Protein AF-R5Y6Q4-F1 (afdb_monomer_lite)

pLDDT: mean 87.66, std 13.91, range [28.77, 98.62]

Radius of gyration: 18.26 Å; chains: 1; bounding box: 42×49×48 Å

Secondary structure (DSSP, 8-state):
------TT-EEEEEES-HHHHHHHHHH-EE-HHHHHHHT-------SS---TTEEEEEEGGG--SS-TTSHHHHTGGGSEEEEE-S---B--TTTS--SSTTEEEEESEE-GGGEEEEEEEGGGTT-BGGGS-SS-TT---HHHHHHHHHHHHHHHHHTT----HHHHHHHHHHHHHHHHHHTTSTT-HHHHHHHHHHHHHHHHHHHHHHHHHHHHHHTSS--BHHHHHHHHHHHTT-EEEEE-TT----

Sequence (250 aa):
MNYKFNDNTLLHAVAFNPFKLESILQNGIISFNEASNSKLPFTRNTFGYNFDDYISMTRYMYVSFKDTTTSFYNYSLKGISLIVENQDFIYNQNEMYFNYPDEVFVKDKVVKENIKGILLPSKYLDYLIEELPMFNLKSTSYINIKHTCDDLIKYLKTLNYDVNISLYNIYLNDVYQVVLKLQKDENNSMLLEEFMECKIALNEFIASEVQNAFDKMFNKNFTTLEEMTTFIAEKYNKKIYYIDSLKYVR

Structure (mmCIF, N/CA/C/O backbone):
data_AF-R5Y6Q4-F1
#
_entry.id   AF-R5Y6Q4-F1
#
loop_
_atom_site.group_PDB
_atom_site.id
_atom_site.type_symbol
_atom_site.label_atom_id
_atom_site.label_alt_id
_atom_site.label_comp_id
_atom_site.label_asym_id
_atom_site.label_entity_id
_atom_site.label_seq_id
_atom_site.pdbx_PDB_ins_code
_atom_site.Cartn_x
_atom_site.Cartn_y
_atom_site.Cartn_z
_atom_site.occupancy
_atom_site.B_iso_or_equiv
_atom_site.auth_seq_id
_atom_site.auth_comp_id
_atom_site.auth_asym_id
_atom_site.auth_atom_id
_atom_site.pdbx_PDB_model_num
ATOM 1 N N . MET A 1 1 ? -6.240 -5.672 22.748 1.00 46.91 1 MET A N 1
ATOM 2 C CA . MET A 1 1 ? -7.008 -6.939 22.865 1.00 46.91 1 MET A CA 1
ATOM 3 C C . MET A 1 1 ? -6.542 -7.853 21.743 1.00 46.91 1 MET A C 1
ATOM 5 O O . MET A 1 1 ? -6.504 -7.384 20.615 1.00 46.91 1 MET A O 1
ATOM 9 N N . ASN A 1 2 ? -6.153 -9.098 22.024 1.00 64.31 2 ASN A N 1
ATOM 10 C CA . ASN A 1 2 ? -5.626 -10.001 20.989 1.00 64.31 2 ASN A CA 1
ATOM 11 C C . ASN A 1 2 ? -6.767 -10.528 20.108 1.00 64.31 2 ASN A C 1
ATOM 13 O O . ASN A 1 2 ? -7.817 -10.909 20.635 1.00 64.31 2 ASN A O 1
ATOM 17 N N . TYR A 1 3 ? -6.578 -10.540 18.786 1.00 71.75 3 TYR A N 1
ATOM 18 C CA . TYR A 1 3 ? -7.532 -11.170 17.872 1.00 71.75 3 TYR A CA 1
ATOM 19 C C . TYR A 1 3 ? -7.527 -12.688 18.072 1.00 71.75 3 TYR A C 1
ATOM 21 O O . TYR A 1 3 ? -6.463 -13.284 18.240 1.00 71.75 3 TYR A O 1
ATOM 29 N N . LYS A 1 4 ? -8.705 -13.320 18.045 1.00 78.12 4 LYS A N 1
ATOM 30 C CA . LYS A 1 4 ? -8.823 -14.783 18.056 1.00 78.12 4 LYS A CA 1
ATOM 31 C C . LYS A 1 4 ? -8.991 -15.269 16.623 1.00 78.12 4 LYS A C 1
ATOM 33 O O . LYS A 1 4 ? -10.099 -15.246 16.099 1.00 78.12 4 LYS A O 1
ATOM 38 N N . PHE A 1 5 ? -7.887 -15.666 16.007 1.00 79.62 5 PHE A N 1
ATOM 39 C CA . PHE A 1 5 ? -7.893 -16.219 14.658 1.00 79.62 5 PHE A CA 1
ATOM 40 C C . PHE A 1 5 ? -8.545 -17.604 14.634 1.00 79.62 5 PHE A C 1
ATOM 42 O O . PHE A 1 5 ? -8.427 -18.366 15.595 1.00 79.62 5 PHE A O 1
ATOM 49 N N . ASN A 1 6 ? -9.219 -17.919 13.532 1.00 79.94 6 ASN A N 1
ATOM 50 C CA . ASN A 1 6 ? -9.733 -19.250 13.233 1.00 79.94 6 ASN A CA 1
ATOM 51 C C . ASN A 1 6 ? -9.050 -19.824 11.978 1.00 79.94 6 ASN A C 1
ATOM 53 O O . ASN A 1 6 ? -8.356 -19.111 11.251 1.00 79.94 6 ASN A O 1
ATOM 57 N N . ASP A 1 7 ? -9.266 -21.112 11.710 1.00 77.50 7 ASP A N 1
ATOM 58 C CA . ASP A 1 7 ? -8.601 -21.854 10.624 1.00 77.50 7 ASP A CA 1
ATOM 59 C C . ASP A 1 7 ? -8.913 -21.329 9.209 1.00 77.50 7 ASP A C 1
ATOM 61 O O . ASP A 1 7 ? -8.180 -21.607 8.250 1.00 77.50 7 ASP A O 1
ATOM 65 N N . ASN A 1 8 ? -9.999 -20.563 9.082 1.00 84.06 8 ASN A N 1
ATOM 66 C CA . ASN A 1 8 ? -10.459 -19.937 7.846 1.00 84.06 8 ASN A CA 1
ATOM 67 C C . ASN A 1 8 ? -10.213 -18.422 7.832 1.00 84.06 8 ASN A C 1
ATOM 69 O O . ASN A 1 8 ? -10.636 -17.749 6.893 1.00 84.06 8 ASN A O 1
ATOM 73 N N . THR A 1 9 ? -9.544 -17.863 8.846 1.00 91.00 9 THR A N 1
ATOM 74 C CA . THR A 1 9 ? -9.158 -16.457 8.818 1.00 91.00 9 THR A CA 1
ATOM 75 C C . THR A 1 9 ? -8.100 -16.251 7.741 1.00 91.00 9 THR A C 1
ATOM 77 O O . THR A 1 9 ? -7.059 -16.917 7.720 1.00 91.00 9 THR A O 1
ATOM 80 N N . LEU A 1 10 ? -8.363 -15.290 6.865 1.00 93.69 10 LEU A N 1
ATOM 81 C CA . LEU A 1 10 ? -7.448 -14.862 5.822 1.00 93.69 10 LEU A CA 1
ATOM 82 C C . LEU A 1 10 ? -6.833 -13.514 6.194 1.00 93.69 10 LEU A C 1
ATOM 84 O O . LEU A 1 10 ? -7.461 -12.682 6.853 1.00 93.69 10 LEU A O 1
ATOM 88 N N . LEU A 1 11 ? -5.602 -13.294 5.751 1.00 93.00 11 LEU A N 1
ATOM 89 C CA . LEU A 1 11 ? -4.914 -12.018 5.843 1.00 93.00 11 LEU A CA 1
ATOM 90 C C . LEU A 1 11 ? -4.629 -11.482 4.449 1.00 93.00 11 LEU A C 1
ATOM 92 O O . LEU A 1 11 ? -4.197 -12.215 3.562 1.00 93.00 11 LEU A O 1
ATOM 96 N N . HIS A 1 12 ? -4.824 -10.182 4.275 1.00 92.50 12 HIS A N 1
ATOM 97 C CA . HIS A 1 12 ? -4.488 -9.500 3.034 1.00 92.50 12 HIS A CA 1
ATOM 98 C C . HIS A 1 12 ? -3.590 -8.304 3.303 1.00 92.50 12 HIS A C 1
ATOM 100 O O . HIS A 1 12 ? -4.004 -7.348 3.959 1.00 92.50 12 HIS A O 1
ATOM 106 N N . ALA A 1 13 ? -2.365 -8.357 2.789 1.00 90.38 13 ALA A N 1
ATOM 107 C CA . ALA A 1 13 ? -1.402 -7.285 2.959 1.00 90.38 13 ALA A CA 1
ATOM 108 C C . ALA A 1 13 ? -1.748 -6.083 2.068 1.00 90.38 13 ALA A C 1
ATOM 110 O O . ALA A 1 13 ? -1.927 -6.191 0.850 1.00 90.38 13 ALA A O 1
ATOM 111 N N . VAL A 1 14 ? -1.800 -4.912 2.693 1.00 89.00 14 VAL A N 1
ATOM 112 C CA . VAL A 1 14 ? -2.066 -3.621 2.051 1.00 89.00 14 VAL A CA 1
ATOM 113 C C . VAL A 1 14 ? -0.769 -2.830 1.839 1.00 89.00 14 VAL A C 1
ATOM 115 O O . VAL A 1 14 ? -0.711 -2.037 0.900 1.00 89.00 14 VAL A O 1
ATOM 118 N N . ALA A 1 15 ? 0.289 -3.140 2.603 1.00 89.75 15 ALA A N 1
ATOM 119 C CA . ALA A 1 15 ? 1.510 -2.338 2.774 1.00 89.75 15 ALA A CA 1
ATOM 120 C C . ALA A 1 15 ? 1.223 -1.054 3.578 1.00 89.75 15 ALA A C 1
ATOM 122 O O . ALA A 1 15 ? 0.458 -1.130 4.531 1.00 89.75 15 ALA A O 1
ATOM 123 N N . PHE A 1 16 ? 1.835 0.090 3.258 1.00 94.44 16 PHE A N 1
ATOM 124 C CA . PHE A 1 16 ? 1.704 1.330 4.048 1.00 94.44 16 PHE A CA 1
ATOM 125 C C . PHE A 1 16 ? 0.913 2.438 3.345 1.00 94.44 16 PHE A C 1
ATOM 127 O O . PHE A 1 16 ? 0.833 3.554 3.837 1.00 94.44 16 PHE A O 1
ATOM 134 N N . ASN A 1 17 ? 0.325 2.136 2.188 1.00 94.00 17 ASN A N 1
ATOM 135 C CA . ASN A 1 17 ? -0.363 3.112 1.355 1.00 94.00 17 ASN A CA 1
ATOM 136 C C . ASN A 1 17 ? -1.765 3.446 1.926 1.00 94.00 17 ASN A C 1
ATOM 138 O O . ASN A 1 17 ? -2.639 2.567 1.901 1.00 94.00 17 ASN A O 1
ATOM 142 N N . PRO A 1 18 ? -2.018 4.686 2.398 1.00 95.94 18 PRO A N 1
ATOM 143 C CA . PRO A 1 18 ? -3.292 5.051 3.023 1.00 95.94 18 PRO A CA 1
ATOM 144 C C . PRO A 1 18 ? -4.467 5.053 2.044 1.00 95.94 18 PRO A C 1
ATOM 146 O O . PRO A 1 18 ? -5.544 4.580 2.400 1.00 95.94 18 PRO A O 1
ATOM 149 N N . PHE A 1 19 ? -4.261 5.487 0.793 1.00 94.56 19 PHE A N 1
ATOM 150 C CA . PHE A 1 19 ? -5.301 5.422 -0.238 1.00 94.56 19 PHE A CA 1
ATOM 151 C C . PHE A 1 19 ? -5.784 3.985 -0.443 1.00 94.56 19 PHE A C 1
ATOM 153 O O . PHE A 1 19 ? -6.986 3.725 -0.473 1.00 94.56 19 PHE A O 1
ATOM 160 N N . LYS A 1 20 ? -4.849 3.038 -0.559 1.00 91.88 20 LYS A N 1
ATOM 161 C CA . LYS A 1 20 ? -5.179 1.629 -0.768 1.00 91.88 20 LYS A CA 1
ATOM 162 C C . LYS A 1 20 ? -5.921 1.047 0.433 1.00 91.88 20 LYS A C 1
ATOM 164 O O . LYS A 1 20 ? -6.907 0.341 0.240 1.00 91.88 20 LYS A O 1
ATOM 169 N N . LEU A 1 21 ? -5.474 1.353 1.655 1.00 94.81 21 LEU A N 1
ATOM 170 C CA . LEU A 1 21 ? -6.167 0.934 2.876 1.00 94.81 21 LEU A CA 1
ATOM 171 C C . LEU A 1 21 ? -7.605 1.450 2.885 1.00 94.81 21 LEU A C 1
ATOM 173 O O . LEU A 1 21 ? -8.544 0.666 2.999 1.00 94.81 21 LEU A O 1
ATOM 177 N N . GLU A 1 22 ? -7.774 2.756 2.724 1.00 94.56 22 GLU A N 1
ATOM 178 C CA . GLU A 1 22 ? -9.074 3.407 2.790 1.00 94.56 22 GLU A CA 1
ATOM 179 C C . GLU A 1 22 ? -10.016 2.953 1.664 1.00 94.56 22 GLU A C 1
ATOM 181 O O . GLU A 1 22 ? -11.178 2.628 1.919 1.00 94.56 22 GLU A O 1
ATOM 186 N N . SER A 1 23 ? -9.504 2.823 0.438 1.00 90.81 23 SER A N 1
ATOM 187 C CA . SER A 1 23 ? -10.271 2.315 -0.703 1.00 90.81 23 SER A CA 1
ATOM 188 C C . SER A 1 23 ? -10.793 0.897 -0.456 1.00 90.81 23 SER A C 1
ATOM 190 O O . SER A 1 23 ? -11.968 0.620 -0.717 1.00 90.81 23 SER A O 1
ATOM 192 N N . ILE A 1 24 ? -9.967 0.011 0.115 1.00 92.12 24 ILE A N 1
ATOM 193 C CA . ILE A 1 24 ? -10.390 -1.352 0.454 1.00 92.12 24 ILE A CA 1
ATOM 194 C C . ILE A 1 24 ? -11.451 -1.346 1.561 1.00 92.12 24 ILE A C 1
ATOM 196 O O . ILE A 1 24 ? -12.431 -2.088 1.484 1.00 92.12 24 ILE A O 1
ATOM 200 N N . LEU A 1 25 ? -11.297 -0.515 2.592 1.00 93.69 25 LEU A N 1
ATOM 201 C CA . LEU A 1 25 ? -12.295 -0.431 3.662 1.00 93.69 25 LEU A CA 1
ATOM 202 C C . LEU A 1 25 ? -13.640 0.111 3.162 1.00 93.69 25 LEU A C 1
ATOM 204 O O . LEU A 1 25 ? -14.693 -0.299 3.658 1.00 93.69 25 LEU A O 1
ATOM 208 N N . GLN A 1 26 ? -13.614 0.988 2.159 1.00 91.50 26 GLN A N 1
ATOM 209 C CA . GLN A 1 26 ? -14.810 1.542 1.538 1.00 91.50 26 GLN A CA 1
ATOM 210 C C . GLN A 1 26 ? -15.515 0.549 0.604 1.00 91.50 26 GLN A C 1
ATOM 212 O O . GLN A 1 26 ? -16.745 0.441 0.648 1.00 91.50 26 GLN A O 1
ATOM 217 N N . ASN A 1 27 ? -14.756 -0.159 -0.236 1.00 88.31 27 ASN A N 1
ATOM 218 C CA . ASN A 1 27 ? -15.292 -0.888 -1.391 1.00 88.31 27 ASN A CA 1
ATOM 219 C C . ASN A 1 27 ? -15.152 -2.417 -1.298 1.00 88.31 27 ASN A C 1
ATOM 221 O O . ASN A 1 27 ? -15.779 -3.133 -2.076 1.00 88.31 27 ASN A O 1
ATOM 225 N N . GLY A 1 28 ? -14.372 -2.928 -0.347 1.00 89.69 28 GLY A N 1
ATOM 226 C CA . GLY A 1 28 ? -13.912 -4.315 -0.334 1.00 89.69 28 GLY A CA 1
ATOM 227 C C . GLY A 1 28 ? -12.614 -4.502 -1.124 1.00 89.69 28 GLY A C 1
ATOM 228 O O . GLY A 1 28 ? -12.053 -3.556 -1.677 1.00 89.69 28 GLY A O 1
ATOM 229 N N . ILE A 1 29 ? -12.116 -5.738 -1.166 1.00 88.94 29 ILE A N 1
ATOM 230 C CA . ILE A 1 29 ? -10.948 -6.100 -1.980 1.00 88.94 29 ILE A CA 1
ATOM 231 C C . ILE A 1 29 ? -11.483 -6.642 -3.296 1.00 88.94 29 ILE A C 1
ATOM 233 O O . ILE A 1 29 ? -12.242 -7.603 -3.288 1.00 88.94 29 ILE A O 1
ATOM 237 N N . IL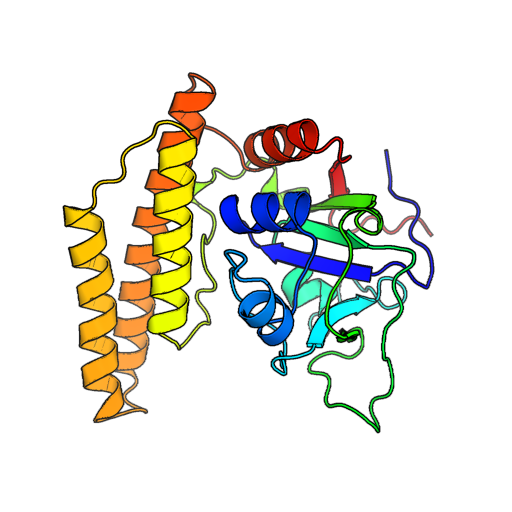E A 1 30 ? -11.113 -6.036 -4.414 1.00 85.50 30 ILE A N 1
ATOM 238 C CA . ILE A 1 30 ? -11.630 -6.393 -5.739 1.00 85.50 30 ILE A CA 1
ATOM 239 C C . ILE A 1 30 ? -10.490 -6.856 -6.641 1.00 85.50 30 ILE A C 1
ATOM 241 O O . ILE A 1 30 ? -9.369 -6.353 -6.541 1.00 85.50 30 ILE A O 1
ATOM 245 N N . SER A 1 31 ? -10.770 -7.831 -7.500 1.00 82.25 31 SER A N 1
ATOM 246 C CA . SER A 1 31 ? -9.875 -8.239 -8.576 1.00 82.25 31 SER A CA 1
ATOM 247 C C . SER A 1 31 ? -9.805 -7.147 -9.650 1.00 82.25 31 SER A C 1
ATOM 249 O O . SER A 1 31 ? -10.604 -6.203 -9.673 1.00 82.25 31 SER A O 1
ATOM 251 N N . PHE A 1 32 ? -8.836 -7.253 -10.558 1.00 77.62 32 PHE A N 1
ATOM 252 C CA . PHE A 1 32 ? -8.664 -6.271 -11.627 1.00 77.62 32 PHE A CA 1
ATOM 253 C C . PHE A 1 32 ? -9.864 -6.241 -12.587 1.00 77.62 32 PHE A C 1
ATOM 255 O O . PHE A 1 32 ? -10.321 -5.160 -12.976 1.00 77.62 32 PHE A O 1
ATOM 262 N N . ASN A 1 33 ? -10.403 -7.408 -12.938 1.00 80.31 33 ASN A N 1
ATOM 263 C CA . ASN A 1 33 ? -11.558 -7.510 -13.824 1.00 80.31 33 ASN A CA 1
ATOM 264 C C . ASN A 1 33 ? -12.833 -6.983 -13.160 1.00 80.31 33 ASN A C 1
ATOM 266 O O . ASN A 1 33 ? -13.561 -6.201 -13.776 1.00 80.31 33 ASN A O 1
ATOM 270 N N . GLU A 1 34 ? -13.067 -7.306 -11.885 1.00 81.06 34 GLU A N 1
ATOM 271 C CA . GLU A 1 34 ? -14.225 -6.786 -11.145 1.00 81.06 34 GLU A CA 1
ATOM 272 C C . GLU A 1 34 ? -14.158 -5.254 -11.007 1.00 81.06 34 GLU A C 1
ATOM 274 O O . GLU A 1 34 ? -15.166 -4.560 -11.190 1.00 81.06 34 GLU A O 1
ATOM 279 N N . ALA A 1 35 ? -12.963 -4.702 -10.756 1.00 77.00 35 ALA A N 1
ATOM 280 C CA . ALA A 1 35 ? -12.744 -3.257 -10.699 1.00 77.00 35 ALA A CA 1
ATOM 281 C C . ALA A 1 35 ? -13.042 -2.571 -12.039 1.00 77.00 35 ALA A C 1
ATOM 283 O O . ALA A 1 35 ? -13.724 -1.542 -12.075 1.00 77.00 35 ALA A O 1
ATOM 284 N N . SER A 1 36 ? -12.571 -3.170 -13.137 1.00 76.69 36 SER A N 1
ATOM 285 C CA . SER A 1 36 ? -12.778 -2.670 -14.499 1.00 76.69 36 SER A CA 1
ATOM 286 C C . SER A 1 36 ? -14.262 -2.670 -14.880 1.00 76.69 36 SER A C 1
ATOM 288 O O . SER A 1 36 ? -14.765 -1.673 -15.401 1.00 76.69 36 SER A O 1
ATOM 290 N N . ASN A 1 37 ? -14.987 -3.740 -14.542 1.00 78.69 37 ASN A N 1
ATOM 291 C CA . ASN A 1 37 ? -16.428 -3.857 -14.776 1.00 78.69 37 ASN A CA 1
ATOM 292 C C . ASN A 1 37 ? -17.243 -2.856 -13.939 1.00 78.69 37 ASN A C 1
ATOM 294 O O . ASN A 1 37 ? -18.232 -2.301 -14.419 1.00 78.69 37 ASN A O 1
ATOM 298 N N . SER 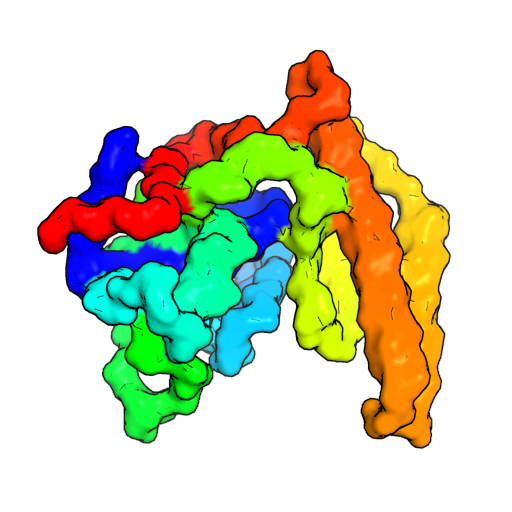A 1 38 ? -16.806 -2.586 -12.707 1.00 71.56 38 SER A N 1
ATOM 299 C CA . SER A 1 38 ? -17.521 -1.731 -11.748 1.00 71.56 38 SER A CA 1
ATOM 300 C C . SER A 1 38 ? -17.127 -0.248 -11.806 1.00 71.56 38 SER A C 1
ATOM 302 O O . SER A 1 38 ? -17.718 0.564 -11.095 1.00 71.56 38 SER A O 1
ATOM 304 N N . LYS A 1 39 ? -16.143 0.128 -12.641 1.00 73.19 39 LYS A N 1
ATOM 305 C CA . LYS A 1 39 ? -15.573 1.491 -12.748 1.00 73.19 39 LYS A CA 1
ATOM 306 C C . LYS A 1 39 ? -15.103 2.070 -11.404 1.00 73.19 39 LYS A C 1
ATOM 308 O O . LYS A 1 39 ? -15.197 3.277 -11.177 1.00 73.19 39 LYS A O 1
ATOM 313 N N . LEU A 1 40 ? -14.607 1.216 -10.511 1.00 68.94 40 LEU A N 1
ATOM 314 C CA . LEU A 1 40 ? -14.097 1.637 -9.206 1.00 68.94 40 LEU A CA 1
ATOM 315 C C . LEU A 1 40 ? -12.605 1.998 -9.299 1.00 68.94 40 LEU A C 1
ATOM 317 O O . LEU A 1 40 ? -11.851 1.275 -9.954 1.00 68.94 40 LEU A O 1
ATOM 321 N N . PRO A 1 41 ? -12.148 3.081 -8.638 1.00 59.72 41 PRO A N 1
ATOM 322 C CA . PRO A 1 41 ? -10.722 3.350 -8.481 1.00 59.72 41 PRO A CA 1
ATOM 323 C C . PRO A 1 41 ? -10.052 2.190 -7.737 1.00 59.72 41 PRO A C 1
ATOM 325 O O . PRO A 1 41 ? -10.497 1.804 -6.656 1.00 59.72 41 PRO A O 1
ATOM 328 N N . PHE A 1 42 ? -8.984 1.637 -8.307 1.00 62.41 42 PHE A N 1
ATOM 329 C CA . PHE A 1 42 ? -8.337 0.435 -7.792 1.00 62.41 42 PHE A CA 1
ATOM 330 C C . PHE A 1 42 ? -6.816 0.555 -7.838 1.00 62.41 42 PHE A C 1
ATOM 332 O O . PHE A 1 42 ? -6.235 0.804 -8.893 1.00 62.41 42 PHE A O 1
ATOM 339 N N . THR A 1 43 ? -6.164 0.280 -6.708 1.00 54.94 43 THR A N 1
ATOM 340 C CA . THR A 1 43 ? -4.718 0.052 -6.663 1.00 54.94 43 THR A CA 1
ATOM 341 C C . THR A 1 43 ? -4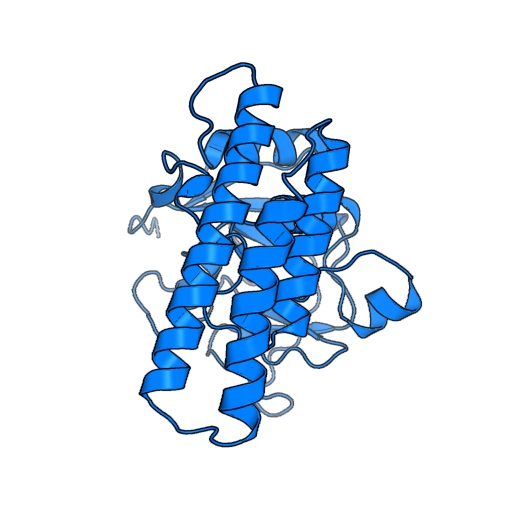.458 -1.445 -6.769 1.00 54.94 43 THR A C 1
ATOM 343 O O . THR A 1 43 ? -4.807 -2.200 -5.858 1.00 54.94 43 THR A O 1
ATOM 346 N N . ARG A 1 44 ? -3.810 -1.882 -7.858 1.00 55.50 44 ARG A N 1
ATOM 347 C CA . ARG A 1 44 ? -3.374 -3.279 -8.023 1.00 55.50 44 ARG A CA 1
ATOM 348 C C . ARG A 1 44 ? -2.618 -3.739 -6.781 1.00 55.50 44 ARG A C 1
ATOM 350 O O . ARG A 1 44 ? -1.693 -3.060 -6.330 1.00 55.50 44 ARG A O 1
ATOM 357 N N . ASN A 1 45 ? -2.989 -4.896 -6.229 1.00 50.25 45 ASN A N 1
ATOM 358 C CA . ASN A 1 45 ? -2.149 -5.502 -5.212 1.00 50.25 45 ASN A CA 1
ATOM 359 C C . ASN A 1 45 ? -0.886 -6.050 -5.891 1.00 50.25 45 ASN A C 1
ATOM 361 O O . ASN A 1 45 ? -0.957 -6.730 -6.912 1.00 50.25 45 ASN A O 1
ATOM 365 N N . THR A 1 46 ? 0.278 -5.642 -5.401 1.00 47.97 46 THR A N 1
ATOM 366 C CA . THR A 1 46 ? 1.548 -5.702 -6.142 1.00 47.97 46 THR A CA 1
ATOM 367 C C . THR A 1 46 ? 2.386 -6.933 -5.813 1.00 47.97 46 THR A C 1
ATOM 369 O O . THR A 1 46 ? 3.542 -7.010 -6.227 1.00 47.97 46 THR A O 1
ATOM 372 N N . PHE A 1 47 ? 1.812 -7.900 -5.099 1.00 41.50 47 PHE A N 1
ATOM 373 C CA . PHE A 1 47 ? 2.450 -9.164 -4.773 1.00 41.50 47 PHE A CA 1
ATOM 374 C C . PHE A 1 47 ? 1.431 -10.302 -4.783 1.00 41.50 47 PHE A C 1
ATOM 376 O O . PHE A 1 47 ? 0.357 -10.176 -4.200 1.00 41.50 47 PHE A O 1
ATOM 383 N N . GLY A 1 48 ? 1.783 -11.380 -5.478 1.00 40.22 48 GLY A N 1
ATOM 384 C CA . GLY A 1 48 ? 0.894 -12.483 -5.824 1.00 40.22 48 GLY A CA 1
ATOM 385 C C . GLY A 1 48 ? 0.760 -12.596 -7.340 1.00 40.22 48 GLY A C 1
ATOM 386 O O . GLY A 1 48 ? 0.785 -11.592 -8.056 1.00 40.22 48 GLY A O 1
ATOM 387 N N . TYR A 1 49 ? 0.647 -13.825 -7.835 1.00 42.16 49 TYR A N 1
ATOM 388 C CA . TYR A 1 49 ? 0.263 -14.118 -9.213 1.00 42.16 49 TYR A CA 1
ATOM 389 C C . TYR A 1 49 ? -1.216 -13.721 -9.349 1.00 42.16 49 TYR A C 1
ATOM 391 O O . TYR A 1 49 ? -2.112 -14.554 -9.275 1.00 42.16 49 TYR A O 1
ATOM 399 N N . ASN A 1 50 ? -1.492 -12.416 -9.405 1.00 51.19 50 ASN A N 1
ATOM 400 C CA . ASN A 1 50 ? -2.846 -11.896 -9.518 1.00 51.19 50 ASN A CA 1
ATOM 401 C C . ASN A 1 50 ? -3.254 -12.063 -10.974 1.00 51.19 50 ASN A C 1
ATOM 403 O O . ASN A 1 50 ? -3.105 -11.158 -11.792 1.00 51.19 50 ASN A O 1
ATOM 407 N N . PHE A 1 51 ? -3.726 -13.264 -11.295 1.00 59.66 51 PHE A N 1
ATOM 408 C CA . PHE A 1 51 ? -4.677 -13.435 -12.378 1.00 59.66 51 PHE A CA 1
ATOM 409 C C . PHE A 1 51 ? -5.731 -12.331 -12.257 1.00 59.66 51 PHE A C 1
ATOM 411 O O . PHE A 1 51 ? -6.147 -12.004 -11.144 1.00 59.66 51 PHE A O 1
ATOM 418 N N . ASP A 1 52 ? -6.157 -11.755 -13.377 1.00 69.88 52 ASP A N 1
ATOM 419 C CA . ASP A 1 52 ? -7.017 -10.567 -13.364 1.00 69.88 52 ASP A CA 1
ATOM 420 C C . ASP A 1 52 ? -8.322 -10.757 -12.554 1.00 69.88 52 ASP A C 1
ATOM 422 O O . ASP A 1 52 ? -8.894 -9.774 -12.081 1.00 69.88 52 ASP A O 1
ATOM 426 N N . ASP A 1 53 ? -8.738 -12.011 -12.328 1.00 79.25 53 ASP A N 1
ATOM 427 C CA . ASP A 1 53 ? -9.920 -12.426 -11.562 1.00 79.25 53 ASP A CA 1
ATOM 428 C C . ASP A 1 53 ? -9.652 -12.859 -10.109 1.00 79.25 53 ASP A C 1
ATOM 430 O O . ASP A 1 53 ? -10.602 -13.113 -9.374 1.00 79.25 53 ASP A O 1
ATOM 434 N N . TYR A 1 54 ? -8.400 -12.970 -9.661 1.00 83.38 54 TYR A N 1
ATOM 435 C CA . TYR A 1 54 ? -8.078 -13.568 -8.361 1.00 83.38 54 TYR A CA 1
ATOM 436 C C . TYR A 1 54 ? -7.293 -12.631 -7.446 1.00 83.38 54 TYR A C 1
ATOM 438 O O . TYR A 1 54 ? -6.467 -11.823 -7.869 1.00 83.38 54 TYR A O 1
ATOM 446 N N . ILE A 1 55 ? -7.563 -12.771 -6.152 1.00 86.56 55 ILE A N 1
ATOM 447 C CA . ILE A 1 55 ? -6.973 -11.999 -5.066 1.00 86.56 55 ILE A CA 1
ATOM 448 C C . ILE A 1 55 ? -6.151 -12.956 -4.208 1.00 86.56 55 ILE A C 1
ATOM 450 O O . ILE A 1 55 ? -6.705 -13.854 -3.573 1.00 86.56 55 ILE A O 1
ATOM 454 N N . SER A 1 56 ? -4.837 -12.741 -4.167 1.00 87.88 56 SER A N 1
ATOM 455 C CA . SER A 1 56 ? -3.953 -13.448 -3.238 1.00 87.88 56 SER A CA 1
ATOM 456 C C . SER A 1 56 ? -4.214 -13.030 -1.785 1.00 87.88 56 SER A C 1
ATOM 458 O O . SER A 1 56 ? -4.355 -11.842 -1.453 1.00 87.88 56 SER A O 1
ATOM 460 N N . MET A 1 57 ? -4.283 -14.030 -0.909 1.00 90.44 57 MET A N 1
ATOM 461 C CA . MET A 1 57 ? -4.392 -13.881 0.536 1.00 90.44 57 MET A CA 1
ATOM 462 C C . MET A 1 57 ? -3.543 -14.930 1.249 1.00 90.44 57 MET A C 1
ATOM 464 O O . MET A 1 57 ? -3.239 -15.991 0.717 1.00 90.44 57 MET A O 1
ATOM 468 N N . THR A 1 58 ? -3.200 -14.646 2.496 1.00 90.31 58 THR A N 1
ATOM 469 C CA . THR A 1 58 ? -2.502 -15.564 3.392 1.00 90.31 58 THR A CA 1
ATOM 470 C C . THR A 1 58 ? -3.516 -16.277 4.278 1.00 90.31 58 THR A C 1
ATOM 472 O O . THR A 1 58 ? -4.321 -15.622 4.940 1.00 90.31 58 THR A O 1
ATOM 475 N N . ARG A 1 59 ? -3.452 -17.603 4.375 1.00 88.44 59 ARG A N 1
ATOM 476 C CA . ARG A 1 59 ? -4.270 -18.368 5.321 1.00 88.44 59 ARG A CA 1
ATOM 477 C C . ARG A 1 59 ? -3.611 -18.407 6.697 1.00 88.44 59 ARG A C 1
ATOM 479 O O . ARG A 1 59 ? -2.524 -18.959 6.853 1.00 88.44 59 ARG A O 1
ATOM 486 N N . TYR A 1 60 ? -4.290 -17.868 7.713 1.00 82.81 60 TYR A N 1
ATOM 487 C CA . TYR A 1 60 ? -3.690 -17.688 9.039 1.00 82.81 60 TYR A CA 1
ATOM 488 C C . TYR A 1 60 ? -3.252 -19.003 9.701 1.00 82.81 60 TYR A C 1
ATOM 490 O O . TYR A 1 60 ? -2.245 -19.041 10.397 1.00 82.81 60 TYR A O 1
ATOM 498 N N . MET A 1 61 ? -3.976 -20.098 9.465 1.00 78.56 61 MET A N 1
ATOM 499 C CA . MET A 1 61 ? -3.691 -21.408 10.069 1.00 78.56 61 MET A CA 1
ATOM 500 C C . MET A 1 61 ? -2.249 -21.906 9.837 1.00 78.56 61 MET A C 1
ATOM 502 O O . MET A 1 61 ? -1.734 -22.682 10.636 1.00 78.56 61 MET A O 1
ATOM 506 N N . TYR A 1 62 ? -1.592 -21.457 8.763 1.00 71.00 62 TYR A N 1
ATOM 507 C CA . TYR A 1 62 ? -0.229 -21.860 8.397 1.00 71.00 62 TYR A CA 1
ATOM 508 C C . TYR A 1 62 ? 0.829 -20.797 8.722 1.00 71.00 62 TYR A C 1
ATOM 510 O O . TYR A 1 62 ? 1.968 -20.874 8.261 1.00 71.00 62 TYR A O 1
ATOM 518 N N . VAL A 1 63 ? 0.461 -19.791 9.514 1.00 75.31 63 VAL A N 1
ATOM 519 C CA . VAL A 1 63 ? 1.335 -18.674 9.856 1.00 75.31 63 VAL A CA 1
ATOM 520 C C . VAL A 1 63 ? 2.490 -19.124 10.739 1.00 75.31 63 VAL A C 1
ATOM 522 O O . VAL A 1 63 ? 2.311 -19.629 11.845 1.00 75.31 63 VAL A O 1
ATOM 525 N N . SER A 1 64 ? 3.703 -18.823 10.282 1.00 74.12 64 SER A N 1
ATOM 526 C CA . SER A 1 64 ? 4.918 -18.935 11.079 1.00 74.12 64 SER A CA 1
ATOM 527 C C . SER A 1 64 ? 5.685 -17.618 11.065 1.00 74.12 64 SER A C 1
ATOM 529 O O . SER A 1 64 ? 6.092 -17.110 10.025 1.00 74.12 64 SER A O 1
ATOM 531 N N . PHE A 1 65 ? 5.945 -17.074 12.256 1.00 77.12 65 PHE A N 1
ATOM 532 C CA . PHE A 1 65 ? 6.697 -15.825 12.431 1.00 77.12 65 PHE A CA 1
ATOM 533 C C . PHE A 1 65 ? 8.174 -15.921 12.042 1.00 77.12 65 PHE A C 1
ATOM 535 O O . PHE A 1 65 ? 8.833 -14.894 11.887 1.00 77.12 65 PHE A O 1
ATOM 542 N N . LYS A 1 66 ? 8.713 -17.139 11.952 1.00 81.56 66 LYS A N 1
ATOM 543 C CA . LYS A 1 66 ? 10.130 -17.391 11.659 1.00 81.56 66 LYS A CA 1
ATOM 544 C C . LYS A 1 66 ? 10.354 -17.936 10.255 1.00 81.56 66 LYS A C 1
ATOM 546 O O . LYS A 1 66 ? 11.494 -17.959 9.804 1.00 81.56 66 LYS A O 1
ATOM 551 N N . ASP A 1 67 ? 9.296 -18.389 9.591 1.00 84.94 67 ASP A N 1
ATOM 552 C CA . ASP A 1 67 ? 9.413 -19.003 8.280 1.00 84.94 67 ASP A CA 1
ATOM 553 C C . ASP A 1 67 ? 9.402 -17.936 7.185 1.00 84.94 67 ASP A C 1
ATOM 555 O O . ASP A 1 67 ? 8.357 -17.430 6.768 1.00 84.94 67 ASP A O 1
ATOM 559 N N . THR A 1 68 ? 10.599 -17.604 6.712 1.00 86.81 68 THR A N 1
ATOM 560 C CA . THR A 1 68 ? 10.822 -16.622 5.650 1.00 86.81 68 THR A CA 1
ATOM 561 C C . THR A 1 68 ? 10.305 -17.077 4.287 1.00 86.81 68 THR A C 1
ATOM 563 O O . THR A 1 68 ? 10.287 -16.274 3.354 1.00 86.81 68 THR A O 1
ATOM 566 N N . THR A 1 69 ? 9.859 -18.330 4.164 1.00 86.44 69 THR A N 1
ATOM 567 C CA . THR A 1 69 ? 9.289 -18.905 2.941 1.00 86.44 69 THR A CA 1
ATOM 568 C C . THR A 1 69 ? 7.770 -18.773 2.870 1.00 86.44 69 THR A C 1
ATOM 570 O O . THR A 1 69 ? 7.164 -19.326 1.964 1.00 86.44 69 THR A O 1
ATOM 573 N N . THR A 1 70 ? 7.142 -18.026 3.784 1.00 87.56 70 THR A N 1
ATOM 574 C CA . THR A 1 70 ? 5.682 -17.831 3.834 1.00 87.56 70 THR A CA 1
ATOM 575 C C . THR A 1 70 ? 5.247 -16.462 3.302 1.00 87.56 70 THR A C 1
ATOM 577 O O . THR A 1 70 ? 5.976 -15.468 3.409 1.00 87.56 70 THR A O 1
ATOM 580 N N . SER A 1 71 ? 4.033 -16.383 2.754 1.00 87.94 71 SER A N 1
ATOM 581 C CA . SER A 1 71 ? 3.371 -15.131 2.372 1.00 87.94 71 SER A CA 1
ATOM 582 C C . SER A 1 71 ? 3.121 -14.256 3.599 1.00 87.94 71 SER A C 1
ATOM 584 O O . SER A 1 71 ? 3.334 -13.044 3.540 1.00 87.94 71 SER A O 1
ATOM 586 N N . PHE A 1 72 ? 2.796 -14.857 4.748 1.00 89.19 72 PHE A N 1
ATOM 587 C CA . PHE A 1 72 ? 2.685 -14.140 6.012 1.00 89.19 72 PHE A CA 1
ATOM 588 C C . PHE A 1 72 ? 3.945 -13.339 6.355 1.00 89.19 72 PHE A C 1
ATOM 590 O O . PHE A 1 72 ? 3.873 -12.138 6.629 1.00 89.19 72 PHE A O 1
ATOM 597 N N . TYR A 1 73 ? 5.111 -13.989 6.325 1.00 87.31 73 TYR A N 1
ATOM 598 C CA . TYR A 1 73 ? 6.375 -13.333 6.643 1.00 87.31 73 TYR A CA 1
ATOM 599 C C . TYR A 1 73 ? 6.749 -12.288 5.593 1.00 87.31 73 TYR A C 1
ATOM 601 O O . TYR A 1 73 ? 7.254 -11.208 5.916 1.00 87.31 73 TYR A O 1
ATOM 609 N N . ASN A 1 74 ? 6.518 -12.604 4.319 1.00 85.50 74 ASN A N 1
ATOM 610 C CA . ASN A 1 74 ? 6.929 -11.742 3.221 1.00 85.50 74 ASN A CA 1
ATOM 611 C C . ASN A 1 74 ? 6.029 -10.528 3.014 1.00 85.50 74 ASN A C 1
ATOM 613 O O . ASN A 1 74 ? 6.536 -9.526 2.504 1.00 85.50 74 ASN A O 1
ATOM 617 N N . TYR A 1 75 ? 4.766 -10.592 3.437 1.00 87.25 75 TYR A N 1
ATOM 618 C CA . TYR A 1 75 ? 3.777 -9.548 3.191 1.00 87.25 75 TYR A CA 1
ATOM 619 C C . TYR A 1 75 ? 3.105 -9.069 4.474 1.00 87.25 75 TYR A C 1
ATOM 621 O O . TYR A 1 75 ? 3.261 -7.901 4.831 1.00 87.25 75 TYR A O 1
ATOM 629 N N . SER A 1 76 ? 2.423 -9.951 5.206 1.00 88.00 76 SER A N 1
ATOM 630 C CA . SER A 1 76 ? 1.593 -9.536 6.344 1.00 88.00 76 SER A CA 1
ATOM 631 C C . SER A 1 76 ? 2.392 -8.934 7.507 1.00 88.00 76 SER A C 1
ATOM 633 O O . SER A 1 76 ? 1.933 -8.000 8.156 1.00 88.00 76 SER A O 1
ATOM 635 N N . LEU A 1 77 ? 3.622 -9.407 7.747 1.00 87.31 77 LEU A N 1
ATOM 636 C CA . LEU A 1 77 ? 4.532 -8.843 8.760 1.00 87.31 77 LEU A CA 1
ATOM 637 C C . LEU A 1 77 ? 5.304 -7.594 8.302 1.00 87.31 77 LEU A C 1
ATOM 639 O O . LEU A 1 77 ? 6.069 -7.020 9.088 1.00 87.31 77 LEU A O 1
ATOM 643 N N . LYS A 1 78 ? 5.166 -7.190 7.036 1.00 88.06 78 LYS A N 1
ATOM 644 C CA . LYS A 1 78 ? 5.914 -6.075 6.433 1.00 88.06 78 LYS A CA 1
ATOM 645 C C . LYS A 1 78 ? 5.048 -4.850 6.149 1.00 88.06 78 LYS A C 1
ATOM 647 O O . LYS A 1 78 ? 5.486 -3.974 5.415 1.00 88.06 78 LYS A O 1
ATOM 652 N N . GLY A 1 79 ? 3.853 -4.777 6.728 1.00 90.88 79 GLY A N 1
ATOM 653 C CA . GLY A 1 79 ? 3.021 -3.581 6.678 1.00 90.88 79 GLY A CA 1
ATOM 654 C C . GLY A 1 79 ? 1.626 -3.801 7.234 1.00 90.88 79 GLY A C 1
ATOM 655 O O . GLY A 1 79 ? 1.383 -4.764 7.961 1.00 90.88 79 GLY A O 1
ATOM 656 N N . ILE A 1 80 ? 0.711 -2.900 6.887 1.00 94.56 80 ILE A N 1
ATOM 657 C CA . ILE A 1 80 ? -0.693 -2.990 7.280 1.00 94.56 80 ILE A CA 1
ATOM 658 C C . ILE A 1 80 ? -1.324 -4.180 6.559 1.00 94.56 80 ILE A C 1
ATOM 660 O O . ILE A 1 80 ? -1.138 -4.363 5.352 1.00 94.56 80 ILE A O 1
ATOM 664 N N . SER A 1 81 ? -2.088 -4.979 7.295 1.00 94.12 81 SER A N 1
ATOM 665 C CA . SER A 1 81 ? -2.852 -6.100 6.753 1.00 94.12 81 SER A CA 1
ATOM 666 C C . SER A 1 81 ? -4.310 -6.036 7.185 1.00 94.12 81 SER A C 1
ATOM 668 O O . SER A 1 81 ? -4.650 -5.414 8.185 1.00 94.12 81 SER A O 1
ATOM 670 N N . LEU A 1 82 ? -5.185 -6.698 6.440 1.00 94.88 82 LEU A N 1
ATOM 671 C CA . LEU A 1 82 ? -6.604 -6.818 6.756 1.00 94.88 82 LEU A CA 1
ATOM 672 C C . LEU A 1 82 ? -6.923 -8.236 7.198 1.00 94.88 82 LEU A C 1
ATOM 674 O O . LEU A 1 82 ? -6.457 -9.191 6.584 1.00 94.88 82 LEU A O 1
ATOM 678 N N . ILE A 1 83 ? -7.740 -8.351 8.240 1.00 94.81 83 ILE A N 1
ATOM 679 C CA . ILE A 1 83 ? -8.280 -9.616 8.728 1.00 94.81 83 ILE A CA 1
ATOM 680 C C . ILE A 1 83 ? -9.603 -9.868 8.016 1.00 94.81 83 ILE A C 1
ATOM 682 O O . ILE A 1 83 ? -10.515 -9.042 8.100 1.00 94.81 83 ILE A O 1
ATOM 686 N N . VAL A 1 84 ? -9.708 -11.002 7.333 1.00 95.19 84 VAL A N 1
ATOM 687 C CA . VAL A 1 84 ? -10.871 -11.379 6.531 1.00 95.19 84 VAL A CA 1
ATOM 688 C C . VAL A 1 84 ? -11.440 -12.705 7.025 1.00 95.19 84 VAL A C 1
ATOM 690 O O . VAL A 1 84 ? -10.709 -13.664 7.259 1.00 95.19 84 VAL A O 1
ATOM 693 N N . GLU A 1 85 ? -12.761 -12.755 7.182 1.00 93.44 85 GLU A N 1
ATOM 694 C CA . GLU A 1 85 ? -13.508 -13.949 7.587 1.00 93.44 85 GLU A CA 1
ATOM 695 C C . GLU A 1 85 ? -14.767 -14.125 6.741 1.00 93.44 85 GLU A C 1
ATOM 697 O O . GLU A 1 85 ? -15.231 -13.174 6.115 1.00 93.44 85 GLU A O 1
ATOM 702 N N . ASN A 1 86 ? -15.359 -15.324 6.786 1.00 92.81 86 ASN A N 1
ATOM 703 C CA . ASN A 1 86 ? -16.554 -15.690 6.015 1.00 92.81 86 ASN A CA 1
ATOM 704 C C . ASN A 1 86 ? -16.358 -15.499 4.503 1.00 92.81 86 ASN A C 1
ATOM 706 O O . ASN A 1 86 ? -17.264 -15.054 3.799 1.00 92.81 86 ASN A O 1
ATOM 710 N N . GLN A 1 87 ? -15.150 -15.797 4.027 1.00 93.12 87 GLN A N 1
ATOM 711 C CA . GLN A 1 87 ? -14.759 -15.660 2.636 1.00 93.12 87 GLN A CA 1
ATOM 712 C C . GLN A 1 87 ? -14.360 -17.023 2.082 1.00 93.12 87 GLN A C 1
ATOM 714 O O . GLN A 1 87 ? -13.454 -17.660 2.617 1.00 93.12 87 GLN A O 1
ATOM 719 N N . ASP A 1 88 ? -15.007 -17.433 0.995 1.00 92.06 88 ASP A N 1
ATOM 720 C CA . ASP A 1 88 ? -14.618 -18.634 0.264 1.00 92.06 88 ASP A CA 1
ATOM 721 C C . ASP A 1 88 ? -13.281 -18.402 -0.445 1.00 92.06 88 ASP A C 1
ATOM 723 O O . ASP A 1 88 ? -13.033 -17.322 -0.998 1.00 92.06 88 ASP A O 1
ATOM 727 N N . PHE A 1 89 ? -12.428 -19.425 -0.430 1.00 90.62 89 PHE A N 1
ATOM 728 C CA . PHE A 1 89 ? -11.099 -19.397 -1.029 1.00 90.62 89 PHE A CA 1
ATOM 729 C C . PHE A 1 89 ? -10.737 -20.742 -1.661 1.00 90.62 89 PHE A C 1
ATOM 731 O O . PHE A 1 89 ? -11.271 -21.794 -1.309 1.00 90.62 89 PHE A O 1
ATOM 738 N N . ILE A 1 90 ? -9.785 -20.694 -2.586 1.00 87.00 90 ILE A N 1
ATOM 739 C CA . ILE A 1 90 ? -9.236 -21.839 -3.300 1.00 87.00 90 ILE A CA 1
ATOM 740 C C . ILE A 1 90 ? -7.857 -22.147 -2.720 1.00 87.00 90 ILE A C 1
ATOM 742 O O . ILE A 1 90 ? -6.987 -21.277 -2.640 1.00 87.00 90 ILE A O 1
ATOM 746 N N . TYR A 1 91 ? -7.676 -23.404 -2.318 1.00 76.50 91 TYR A N 1
ATOM 747 C CA . TYR A 1 91 ? -6.429 -23.951 -1.780 1.00 76.50 91 TYR A CA 1
ATOM 748 C C . TYR A 1 91 ? -6.135 -25.306 -2.433 1.00 76.50 91 TYR A C 1
ATOM 750 O O . TYR A 1 91 ? -6.059 -26.338 -1.769 1.00 76.50 91 TYR A O 1
ATOM 758 N N . ASN A 1 92 ? -6.051 -25.325 -3.765 1.00 73.62 92 ASN A N 1
ATOM 759 C CA . ASN A 1 92 ? -5.692 -26.523 -4.517 1.00 73.62 92 ASN A CA 1
ATOM 760 C C . ASN A 1 92 ? -4.482 -26.239 -5.411 1.00 73.62 92 ASN A C 1
ATOM 762 O O . ASN A 1 92 ? -4.616 -25.671 -6.493 1.00 73.62 92 ASN A O 1
ATOM 766 N N . GLN A 1 93 ? -3.300 -26.667 -4.959 1.00 66.69 93 GLN A N 1
ATOM 767 C CA . GLN A 1 93 ? -2.035 -26.512 -5.692 1.00 66.69 93 GLN A CA 1
ATOM 768 C C . GLN A 1 93 ? -2.015 -27.246 -7.044 1.00 66.69 93 GLN A C 1
ATOM 770 O O . GLN A 1 93 ? -1.169 -26.953 -7.881 1.00 66.69 93 GLN A O 1
ATOM 775 N N . ASN A 1 94 ? -2.947 -28.177 -7.283 1.00 68.75 94 ASN A N 1
ATOM 776 C CA . ASN A 1 94 ? -3.084 -28.838 -8.583 1.00 68.75 94 ASN A CA 1
ATOM 777 C C . ASN A 1 94 ? -3.873 -27.993 -9.598 1.00 68.75 94 ASN A C 1
ATOM 779 O O . ASN A 1 94 ? -3.771 -28.235 -10.796 1.00 68.75 94 ASN A O 1
ATOM 783 N N . GLU A 1 95 ? -4.673 -27.031 -9.131 1.00 65.25 95 GLU A N 1
ATOM 784 C CA . GLU A 1 95 ? -5.500 -26.159 -9.977 1.00 65.25 95 GLU A CA 1
ATOM 785 C C . GLU A 1 95 ? -4.847 -24.796 -10.218 1.00 65.25 95 GLU A C 1
ATOM 787 O O . GLU A 1 95 ? -5.102 -24.167 -11.244 1.00 65.25 95 GLU A O 1
ATOM 792 N N . MET A 1 96 ? -4.003 -24.333 -9.291 1.00 70.12 96 MET A N 1
ATOM 793 C CA . MET A 1 96 ? -3.353 -23.025 -9.366 1.00 70.12 96 MET A CA 1
ATOM 794 C C . MET A 1 96 ? -1.919 -23.059 -8.850 1.00 70.12 96 MET A C 1
ATOM 796 O O . MET A 1 96 ? -1.584 -23.797 -7.925 1.00 70.12 96 MET A O 1
ATOM 800 N N . TYR A 1 97 ? -1.081 -22.198 -9.427 1.00 73.25 97 TYR A N 1
ATOM 801 C CA . TYR A 1 97 ? 0.271 -21.954 -8.942 1.00 73.25 97 TYR A CA 1
ATOM 802 C C . TYR A 1 97 ? 0.250 -20.949 -7.784 1.00 73.25 97 TYR A C 1
ATOM 804 O O . TYR A 1 97 ? -0.221 -19.823 -7.944 1.00 73.25 97 TYR A O 1
ATOM 812 N N . PHE A 1 98 ? 0.801 -21.353 -6.642 1.00 77.50 98 PHE A N 1
ATOM 813 C CA . PHE A 1 98 ? 0.972 -20.517 -5.455 1.00 77.50 98 PHE A CA 1
ATOM 814 C C . PHE A 1 98 ? 2.458 -20.203 -5.272 1.00 77.50 98 PHE A C 1
ATOM 816 O O . PHE A 1 98 ? 3.303 -21.091 -5.392 1.00 77.50 98 PHE A O 1
ATOM 823 N N . ASN A 1 99 ? 2.788 -18.949 -4.964 1.00 79.19 99 ASN A N 1
ATOM 824 C CA . ASN A 1 99 ? 4.166 -18.531 -4.697 1.00 79.19 99 ASN A CA 1
ATOM 825 C C . ASN A 1 99 ? 4.642 -18.974 -3.311 1.00 79.19 99 ASN A C 1
ATOM 827 O O . ASN A 1 99 ? 5.843 -19.122 -3.092 1.00 79.19 99 ASN A O 1
ATOM 831 N N . TYR A 1 100 ? 3.705 -19.144 -2.376 1.00 85.12 100 TYR A N 1
ATOM 832 C CA . TYR A 1 100 ? 3.985 -19.455 -0.980 1.00 85.12 100 TYR A CA 1
ATOM 833 C C . TYR A 1 100 ? 3.070 -20.575 -0.463 1.00 85.12 100 TYR A C 1
ATOM 835 O O . TYR A 1 100 ? 1.928 -20.694 -0.909 1.00 85.12 100 TYR A O 1
ATOM 843 N N . PRO A 1 101 ? 3.535 -21.394 0.497 1.00 86.12 101 PRO A N 1
ATOM 844 C CA . PRO A 1 101 ? 2.797 -22.562 0.988 1.00 86.12 101 PRO A CA 1
ATOM 845 C C . PRO A 1 101 ? 1.514 -22.216 1.764 1.00 86.12 101 PRO A C 1
ATOM 847 O O . PRO A 1 101 ? 0.611 -23.048 1.872 1.00 86.12 101 PRO A O 1
ATOM 850 N N . ASP A 1 102 ? 1.432 -21.000 2.303 1.00 87.12 102 ASP A N 1
ATOM 851 C CA . ASP A 1 102 ? 0.300 -20.458 3.060 1.00 87.12 102 ASP A CA 1
ATOM 852 C C . ASP A 1 102 ? -0.575 -19.498 2.227 1.00 87.12 102 ASP A C 1
ATOM 854 O O . ASP A 1 102 ? -1.481 -18.865 2.774 1.00 87.12 102 ASP A O 1
ATOM 858 N N . GLU A 1 103 ? -0.313 -19.370 0.922 1.00 88.00 103 GLU A N 1
ATOM 859 C CA . GLU A 1 103 ? -1.104 -18.546 0.006 1.00 88.00 103 GLU A CA 1
ATOM 860 C C . GLU A 1 103 ? -2.396 -19.275 -0.402 1.00 88.00 103 GLU A C 1
ATOM 862 O O . GLU A 1 103 ? -2.417 -20.485 -0.633 1.00 88.00 103 GLU A O 1
ATOM 867 N N . VAL A 1 104 ? -3.488 -18.521 -0.488 1.00 89.75 104 VAL A N 1
ATOM 868 C CA . VAL A 1 104 ? -4.789 -18.936 -1.023 1.00 89.75 104 VAL A CA 1
ATOM 869 C C . VAL A 1 104 ? -5.285 -17.881 -2.007 1.00 89.75 104 VAL A C 1
ATOM 871 O O . VAL A 1 104 ? -4.885 -16.717 -1.931 1.00 89.75 104 VAL A O 1
ATOM 874 N N . PHE A 1 105 ? -6.205 -18.264 -2.893 1.00 89.44 105 PHE A N 1
ATOM 875 C CA . PHE A 1 105 ? -6.849 -17.321 -3.806 1.00 89.44 105 PHE A CA 1
ATOM 876 C C . PHE A 1 105 ? -8.326 -17.143 -3.491 1.00 89.44 105 PHE A C 1
ATOM 878 O O . PHE A 1 105 ? -9.064 -18.110 -3.320 1.00 89.44 105 PHE A O 1
ATOM 885 N N . VAL A 1 106 ? -8.769 -15.892 -3.479 1.00 89.06 106 VAL A N 1
ATOM 886 C CA . VAL A 1 106 ? -10.185 -15.529 -3.489 1.00 89.06 106 VAL A CA 1
ATOM 887 C C . VAL A 1 106 ? -10.554 -15.072 -4.890 1.00 89.06 106 VAL A C 1
ATOM 889 O O . VAL A 1 106 ? -9.829 -14.286 -5.497 1.00 89.06 106 VAL A O 1
ATOM 892 N N . LYS A 1 107 ? -11.675 -15.564 -5.412 1.00 88.62 107 LYS A N 1
ATOM 893 C CA . LYS A 1 107 ? -12.162 -15.188 -6.737 1.00 88.62 107 LYS A CA 1
ATOM 894 C C . LYS A 1 107 ? -12.976 -13.891 -6.677 1.00 88.62 107 LYS A C 1
ATOM 896 O O . LYS A 1 107 ? -13.790 -13.718 -5.774 1.00 88.62 107 LYS A O 1
ATOM 901 N N . ASP A 1 108 ? -12.778 -13.029 -7.667 1.00 87.12 108 ASP A N 1
ATOM 902 C CA . ASP A 1 108 ? -13.498 -11.790 -7.977 1.00 87.12 108 ASP A CA 1
ATOM 903 C C . ASP A 1 108 ? -13.420 -10.701 -6.899 1.00 87.12 108 ASP A C 1
ATOM 905 O O . ASP A 1 108 ? -12.904 -9.612 -7.154 1.00 87.12 108 ASP A O 1
ATOM 909 N N . LYS A 1 109 ? -13.931 -10.954 -5.690 1.00 89.19 109 LYS A N 1
ATOM 910 C CA . LYS A 1 109 ? -13.940 -9.961 -4.613 1.00 89.19 109 LYS A CA 1
ATOM 911 C C . LYS A 1 109 ? -14.090 -10.534 -3.212 1.00 89.19 109 LYS A C 1
ATOM 913 O O . LYS A 1 109 ? -14.656 -11.598 -2.988 1.00 89.19 109 LYS A O 1
ATOM 918 N N . VAL A 1 110 ? -13.677 -9.710 -2.259 1.00 91.25 110 VAL A N 1
ATOM 919 C CA . VAL A 1 110 ? -13.935 -9.814 -0.827 1.00 91.25 110 VAL A CA 1
ATOM 920 C C . VAL A 1 110 ? -14.804 -8.626 -0.447 1.00 91.25 110 VAL A C 1
ATOM 922 O O . VAL A 1 110 ? -14.367 -7.475 -0.521 1.00 91.25 110 VAL A O 1
ATOM 925 N N . VAL A 1 111 ? -16.040 -8.888 -0.037 1.00 91.62 111 VAL A N 1
ATOM 926 C CA . VAL A 1 111 ? -16.965 -7.823 0.371 1.00 91.62 111 VAL A CA 1
ATOM 927 C C . VAL A 1 111 ? -16.507 -7.165 1.678 1.00 91.62 111 VAL A C 1
ATOM 929 O O . VAL A 1 111 ? -15.905 -7.804 2.543 1.00 91.62 111 VAL A O 1
ATOM 932 N N . LYS A 1 112 ? -16.781 -5.870 1.853 1.00 91.06 112 LYS A N 1
ATOM 933 C CA . LYS A 1 112 ? -16.289 -5.079 3.001 1.00 91.06 112 LYS A CA 1
ATOM 934 C C . LYS A 1 112 ? -16.784 -5.582 4.367 1.00 91.06 112 LYS A C 1
ATOM 936 O O . LYS A 1 112 ? -16.142 -5.346 5.394 1.00 91.06 112 LYS A O 1
ATOM 941 N N . GLU A 1 113 ? -17.911 -6.290 4.392 1.00 94.06 113 GLU A N 1
ATOM 942 C CA . GLU A 1 113 ? -18.492 -6.932 5.576 1.00 94.06 113 GLU A CA 1
ATOM 943 C C . GLU A 1 113 ? -17.639 -8.114 6.073 1.00 94.06 113 GLU A C 1
ATOM 945 O O . GLU A 1 113 ? -17.645 -8.436 7.270 1.00 94.06 113 GLU A O 1
ATOM 950 N N . ASN A 1 114 ? -16.864 -8.727 5.175 1.00 95.44 114 ASN A N 1
ATOM 951 C CA . ASN A 1 114 ? -15.943 -9.818 5.489 1.00 95.44 114 ASN A CA 1
ATOM 952 C C . ASN A 1 114 ? -14.635 -9.313 6.112 1.00 95.44 114 ASN A C 1
ATOM 954 O O . ASN A 1 114 ? -13.950 -10.077 6.785 1.00 95.44 114 ASN A O 1
ATOM 958 N N . ILE A 1 115 ? -14.320 -8.019 5.985 1.00 95.38 115 ILE A N 1
ATOM 959 C CA . ILE A 1 115 ? -13.162 -7.391 6.635 1.00 95.38 115 ILE A CA 1
ATOM 960 C C . ILE A 1 115 ? -13.487 -7.151 8.117 1.00 95.38 115 ILE A C 1
ATOM 962 O O . ILE A 1 115 ? -14.279 -6.268 8.455 1.00 95.38 115 ILE A O 1
ATOM 966 N N . LYS A 1 116 ? -12.884 -7.923 9.023 1.00 95.12 116 LYS A N 1
ATOM 967 C CA . LYS A 1 116 ? -13.166 -7.879 10.472 1.00 95.12 116 LYS A CA 1
ATOM 968 C C . LYS A 1 116 ? -12.294 -6.901 11.244 1.00 95.12 116 LYS A C 1
ATOM 970 O O . LYS A 1 116 ? -12.707 -6.411 12.294 1.00 95.12 116 LYS A O 1
ATOM 975 N N . GLY A 1 117 ? -11.124 -6.573 10.717 1.00 95.12 117 GLY A N 1
ATOM 976 C CA . GLY A 1 117 ? -10.223 -5.625 11.352 1.00 95.12 117 GLY A CA 1
ATOM 977 C C . GLY A 1 117 ? -8.953 -5.403 10.558 1.00 95.12 117 GLY A C 1
ATOM 978 O O . GLY A 1 117 ? -8.755 -5.979 9.488 1.00 95.12 117 GLY A O 1
ATOM 979 N N . ILE A 1 118 ? -8.101 -4.560 11.117 1.00 95.88 118 ILE A N 1
ATOM 980 C CA . ILE A 1 118 ? -6.775 -4.247 10.603 1.00 95.88 118 ILE A CA 1
ATOM 981 C C . ILE A 1 118 ? -5.756 -4.910 11.523 1.00 95.88 118 ILE A C 1
ATOM 983 O O . ILE A 1 118 ? -5.882 -4.843 12.742 1.00 95.88 118 ILE A O 1
ATOM 987 N N . LEU A 1 119 ? -4.758 -5.557 10.941 1.00 93.31 119 LEU A N 1
ATOM 988 C CA . LEU A 1 119 ? -3.612 -6.123 11.631 1.00 93.31 119 LEU A CA 1
ATOM 989 C C . LEU A 1 119 ? -2.396 -5.228 11.366 1.00 93.31 119 LEU A C 1
ATOM 991 O O . LEU A 1 119 ? -2.016 -5.033 10.210 1.00 93.31 119 LEU A O 1
ATOM 995 N N . LEU A 1 120 ? -1.794 -4.696 12.429 1.00 93.25 120 LEU A N 1
ATOM 996 C CA . LEU A 1 120 ? -0.666 -3.769 12.368 1.00 93.25 120 LEU A CA 1
ATOM 997 C C . LEU A 1 120 ? 0.533 -4.338 13.146 1.00 93.25 120 LEU A C 1
ATOM 999 O O . LEU A 1 120 ? 0.417 -4.575 14.351 1.00 93.25 120 LEU A O 1
ATOM 1003 N N . PRO A 1 121 ? 1.686 -4.595 12.501 1.00 91.50 121 PRO A N 1
ATOM 1004 C CA . PRO A 1 121 ? 2.873 -5.056 13.213 1.00 91.50 121 PRO A CA 1
ATOM 1005 C C . PRO A 1 121 ? 3.403 -4.007 14.181 1.00 91.50 121 PRO A C 1
ATOM 1007 O O . PRO A 1 121 ? 3.729 -2.894 13.774 1.00 91.50 121 PRO A O 1
ATOM 1010 N N . SER A 1 122 ? 3.566 -4.396 15.448 1.00 91.31 122 SER A N 1
ATOM 1011 C CA . SER A 1 122 ? 3.922 -3.471 16.531 1.00 91.31 122 SER A CA 1
ATOM 1012 C C . SER A 1 122 ? 5.271 -2.782 16.314 1.00 91.31 122 SER A C 1
ATOM 1014 O O . SER A 1 122 ? 5.509 -1.683 16.795 1.00 91.31 122 SER A O 1
ATOM 1016 N N . LYS A 1 123 ? 6.161 -3.407 15.534 1.00 91.75 123 LYS A N 1
ATOM 1017 C CA . LYS A 1 123 ? 7.469 -2.841 15.181 1.00 91.75 123 LYS A CA 1
ATOM 1018 C C . LYS A 1 123 ? 7.393 -1.573 14.319 1.00 91.75 123 LYS A C 1
ATOM 1020 O O . LYS A 1 123 ? 8.420 -0.930 14.167 1.00 91.75 123 LYS A O 1
ATOM 1025 N N . TYR A 1 124 ? 6.241 -1.269 13.713 1.00 93.69 124 TYR A N 1
ATOM 1026 C CA . TYR A 1 124 ? 6.058 -0.101 12.847 1.00 93.69 124 TYR A CA 1
ATOM 1027 C C . TYR A 1 124 ? 5.219 1.013 13.488 1.00 93.69 124 TYR A C 1
ATOM 1029 O O . TYR A 1 124 ? 4.955 2.000 12.817 1.00 93.69 124 TYR A O 1
ATOM 1037 N N . LEU A 1 125 ? 4.762 0.871 14.739 1.00 93.06 125 LEU A N 1
ATOM 1038 C CA . LEU A 1 125 ? 3.805 1.821 15.330 1.00 93.06 125 LEU A CA 1
ATOM 1039 C C . LEU A 1 125 ? 4.343 3.246 15.387 1.00 93.06 125 LEU A C 1
ATOM 1041 O O . LEU A 1 125 ? 3.646 4.167 14.973 1.00 93.06 125 LEU A O 1
ATOM 1045 N N . ASP A 1 126 ? 5.596 3.382 15.812 1.00 94.75 126 ASP A N 1
ATOM 1046 C CA . ASP A 1 126 ? 6.262 4.670 16.002 1.00 94.75 126 ASP A CA 1
ATOM 1047 C C . ASP A 1 126 ? 6.986 5.175 14.744 1.00 94.75 126 ASP A C 1
ATOM 1049 O O . ASP A 1 126 ? 7.643 6.211 14.797 1.00 94.75 126 ASP A O 1
ATOM 1053 N N . TYR A 1 127 ? 6.904 4.450 13.620 1.00 97.56 127 TYR A N 1
ATOM 1054 C CA . TYR A 1 127 ? 7.537 4.889 12.373 1.00 97.56 127 TYR A CA 1
ATOM 1055 C C . TYR A 1 127 ? 6.811 6.117 11.839 1.00 97.56 127 TYR A C 1
ATOM 1057 O O . TYR A 1 127 ? 5.573 6.165 11.840 1.00 97.56 127 TYR A O 1
ATOM 1065 N N . LEU A 1 128 ? 7.582 7.071 11.328 1.00 97.94 128 LEU A N 1
ATOM 1066 C CA . LEU A 1 128 ? 7.035 8.159 10.536 1.00 97.94 128 LEU A CA 1
ATOM 1067 C C . LEU A 1 128 ? 6.555 7.601 9.196 1.00 97.94 128 LEU A C 1
ATOM 1069 O O . LEU A 1 128 ? 7.103 6.639 8.653 1.00 97.94 128 LEU A O 1
ATOM 1073 N N . ILE A 1 129 ? 5.509 8.203 8.644 1.00 97.00 129 ILE A N 1
ATOM 1074 C CA . ILE A 1 129 ? 4.943 7.788 7.361 1.00 97.00 129 ILE A CA 1
ATOM 1075 C C . ILE A 1 129 ? 5.972 7.980 6.240 1.00 97.00 129 ILE A C 1
ATOM 1077 O O . ILE A 1 129 ? 6.061 7.136 5.348 1.00 97.00 129 ILE A O 1
ATOM 1081 N N . GLU A 1 130 ? 6.786 9.038 6.308 1.00 97.50 130 GLU A N 1
ATOM 1082 C CA . GLU A 1 130 ? 7.833 9.311 5.314 1.00 97.50 130 GLU A CA 1
ATOM 1083 C C . GLU A 1 130 ? 8.946 8.248 5.261 1.00 97.50 130 GLU A C 1
ATOM 1085 O O . GLU A 1 130 ? 9.594 8.084 4.229 1.00 97.50 130 GLU A O 1
ATOM 1090 N N . GLU A 1 131 ? 9.123 7.463 6.328 1.00 96.31 131 GLU A N 1
ATOM 1091 C CA . GLU A 1 131 ? 10.107 6.372 6.401 1.00 96.31 131 GLU A CA 1
ATOM 1092 C C . GLU A 1 131 ? 9.611 5.080 5.728 1.00 96.31 131 GLU A C 1
ATOM 1094 O O . GLU A 1 131 ? 10.340 4.087 5.629 1.00 96.31 131 GLU A O 1
ATOM 1099 N N . LEU A 1 132 ? 8.348 5.051 5.291 1.00 95.88 132 LEU A N 1
ATOM 1100 C CA . LEU A 1 132 ? 7.671 3.847 4.829 1.00 95.88 132 LEU A CA 1
ATOM 1101 C C . LEU A 1 132 ? 7.433 3.873 3.311 1.00 95.88 132 LEU A C 1
ATOM 1103 O O . LEU A 1 132 ? 7.136 4.913 2.721 1.00 95.88 132 LEU A O 1
ATOM 1107 N N . PRO A 1 133 ? 7.514 2.716 2.630 1.00 94.75 133 PRO A N 1
ATOM 1108 C CA . PRO A 1 133 ? 7.276 2.657 1.197 1.00 94.75 133 PRO A CA 1
ATOM 1109 C C . PRO A 1 133 ? 5.787 2.815 0.860 1.00 94.75 133 PRO A C 1
ATOM 1111 O O . PRO A 1 133 ? 4.948 1.999 1.254 1.00 94.75 133 PRO A O 1
ATOM 1114 N N . MET A 1 134 ? 5.472 3.832 0.058 1.00 94.44 134 MET A N 1
ATOM 1115 C CA . MET A 1 134 ? 4.124 4.149 -0.425 1.00 94.44 134 MET A CA 1
ATOM 1116 C C . MET A 1 134 ? 3.704 3.297 -1.629 1.00 94.44 134 MET A C 1
ATOM 1118 O O . MET A 1 134 ? 2.512 3.147 -1.920 1.00 94.44 134 MET A O 1
ATOM 1122 N N . PHE A 1 135 ? 4.673 2.690 -2.315 1.00 90.44 135 PHE A N 1
ATOM 1123 C CA . PHE A 1 135 ? 4.452 1.686 -3.351 1.00 90.44 135 PHE A CA 1
ATOM 1124 C C . PHE A 1 135 ? 5.479 0.553 -3.257 1.00 90.44 135 PHE A C 1
ATOM 1126 O O . PHE A 1 135 ? 6.475 0.620 -2.540 1.00 90.44 135 PHE A O 1
ATOM 1133 N N . ASN A 1 136 ? 5.232 -0.533 -3.988 1.00 85.75 136 ASN A N 1
ATOM 1134 C CA . ASN A 1 136 ? 6.131 -1.679 -3.988 1.00 85.75 136 ASN A CA 1
ATOM 1135 C C . ASN A 1 136 ? 7.436 -1.368 -4.739 1.00 85.75 136 ASN A C 1
ATOM 1137 O O . ASN A 1 136 ? 7.458 -1.378 -5.971 1.00 85.75 136 ASN A O 1
ATOM 1141 N N . LEU A 1 137 ? 8.535 -1.196 -4.004 1.00 88.81 137 LEU A N 1
ATOM 1142 C CA . LEU A 1 137 ? 9.865 -0.967 -4.577 1.00 88.81 137 LEU A CA 1
ATOM 1143 C C . LEU A 1 137 ? 10.386 -2.139 -5.430 1.00 88.81 137 LEU A C 1
ATOM 1145 O O . LEU A 1 137 ? 11.235 -1.929 -6.294 1.00 88.81 137 LEU A O 1
ATOM 1149 N N . LYS A 1 138 ? 9.853 -3.359 -5.270 1.00 85.62 138 LYS A N 1
ATOM 1150 C CA . LYS A 1 138 ? 10.160 -4.497 -6.158 1.00 85.62 138 LYS A CA 1
ATOM 1151 C C . LYS A 1 138 ? 9.410 -4.446 -7.493 1.00 85.62 138 LYS A C 1
ATOM 1153 O O . LYS A 1 138 ? 9.695 -5.259 -8.366 1.00 85.62 138 LYS A O 1
ATOM 1158 N N . SER A 1 139 ? 8.460 -3.524 -7.671 1.00 83.12 139 SER A N 1
ATOM 1159 C CA . SER A 1 139 ? 7.762 -3.360 -8.947 1.00 83.12 139 SER A CA 1
ATOM 1160 C C . SER A 1 139 ? 8.751 -2.991 -10.055 1.00 83.12 139 SER A C 1
ATOM 1162 O O . SER A 1 139 ? 9.589 -2.095 -9.898 1.00 83.12 139 SER A O 1
ATOM 1164 N N . THR A 1 140 ? 8.620 -3.673 -11.189 1.00 83.44 140 THR A N 1
ATOM 1165 C CA . THR A 1 140 ? 9.320 -3.367 -12.444 1.00 83.44 140 THR A CA 1
ATOM 1166 C C . THR A 1 140 ? 8.443 -2.590 -13.426 1.00 83.44 140 THR A C 1
ATOM 1168 O O . THR A 1 140 ? 8.928 -2.091 -14.434 1.00 83.44 140 THR A O 1
ATOM 1171 N N . SER A 1 141 ? 7.146 -2.441 -13.135 1.00 86.62 141 SER A N 1
ATOM 1172 C CA . SER A 1 141 ? 6.199 -1.761 -14.018 1.00 86.62 141 SER A CA 1
ATOM 1173 C C . SER A 1 141 ? 6.103 -0.271 -13.697 1.00 86.62 141 SER A C 1
ATOM 1175 O O . SER A 1 141 ? 5.536 0.112 -12.670 1.00 86.62 141 SER A O 1
ATOM 1177 N N . TYR A 1 142 ? 6.592 0.565 -14.620 1.00 90.31 142 TYR A N 1
ATOM 1178 C CA . TYR A 1 142 ? 6.424 2.022 -14.584 1.00 90.31 142 TYR A CA 1
ATOM 1179 C C . TYR A 1 142 ? 4.954 2.435 -14.457 1.00 90.31 142 TYR A C 1
ATOM 1181 O O . TYR A 1 142 ? 4.611 3.259 -13.616 1.00 90.31 142 TYR A O 1
ATOM 1189 N N . ILE A 1 143 ? 4.074 1.825 -15.258 1.00 89.38 143 ILE A N 1
ATOM 1190 C CA . ILE A 1 143 ? 2.643 2.156 -15.287 1.00 89.38 143 ILE A CA 1
ATOM 1191 C C . ILE A 1 143 ? 2.007 1.911 -13.914 1.00 89.38 143 ILE A C 1
ATOM 1193 O O . ILE A 1 143 ? 1.266 2.757 -13.421 1.00 89.38 143 ILE A O 1
ATOM 1197 N N . ASN A 1 144 ? 2.334 0.792 -13.260 1.00 85.81 144 ASN A N 1
ATOM 1198 C CA . ASN A 1 144 ? 1.802 0.490 -11.930 1.00 85.81 144 ASN A CA 1
ATOM 1199 C C . ASN A 1 144 ? 2.306 1.478 -10.867 1.00 85.81 144 ASN A C 1
ATOM 1201 O O . ASN A 1 144 ? 1.532 1.886 -9.999 1.00 85.81 144 ASN A O 1
ATOM 1205 N N . ILE A 1 145 ? 3.586 1.862 -10.933 1.00 91.44 145 ILE A N 1
ATOM 1206 C CA . ILE A 1 145 ? 4.171 2.865 -10.030 1.00 91.44 145 ILE A CA 1
ATOM 1207 C C . ILE A 1 145 ? 3.454 4.201 -10.230 1.00 91.44 145 ILE A C 1
ATOM 1209 O O . ILE A 1 145 ? 2.912 4.751 -9.273 1.00 91.44 145 ILE A O 1
ATOM 1213 N N . LYS A 1 146 ? 3.354 4.661 -11.483 1.00 94.56 146 LYS A N 1
ATOM 1214 C CA . LYS A 1 146 ? 2.663 5.898 -11.850 1.00 94.56 146 LYS A CA 1
ATOM 1215 C C . LYS A 1 146 ? 1.229 5.920 -11.327 1.00 94.56 146 LYS A C 1
ATOM 1217 O O . LYS A 1 146 ? 0.868 6.857 -10.628 1.00 94.56 146 LYS A O 1
ATOM 1222 N N . HIS A 1 147 ? 0.436 4.888 -11.616 1.00 90.81 147 HIS A N 1
ATOM 1223 C CA . HIS A 1 147 ? -0.954 4.817 -11.158 1.00 90.81 147 HIS A CA 1
ATOM 1224 C C . HIS A 1 147 ? -1.066 4.856 -9.630 1.00 90.81 147 HIS A C 1
ATOM 1226 O O . HIS A 1 147 ? -1.917 5.564 -9.102 1.00 90.81 147 HIS A O 1
ATOM 1232 N N . THR A 1 148 ? -0.179 4.155 -8.916 1.00 90.56 148 THR A N 1
ATOM 1233 C CA . THR A 1 148 ? -0.172 4.169 -7.445 1.00 90.56 148 THR A CA 1
ATOM 1234 C C . THR A 1 148 ? 0.099 5.573 -6.899 1.00 90.56 148 THR A C 1
ATOM 1236 O O . THR A 1 148 ? -0.586 6.013 -5.977 1.00 90.56 148 THR A O 1
ATOM 1239 N N . CYS A 1 149 ? 1.066 6.290 -7.478 1.00 95.62 149 CYS A N 1
ATOM 1240 C CA . CYS A 1 149 ? 1.365 7.670 -7.102 1.00 95.62 149 CYS A CA 1
ATOM 1241 C C . CYS A 1 149 ? 0.225 8.629 -7.468 1.00 95.62 149 CYS A C 1
ATOM 1243 O O . CYS A 1 149 ? -0.182 9.425 -6.630 1.00 95.62 149 CYS A O 1
ATOM 1245 N N . ASP A 1 150 ? -0.318 8.541 -8.685 1.00 96.00 150 ASP A N 1
ATOM 1246 C CA . ASP A 1 150 ? -1.423 9.391 -9.143 1.00 96.00 150 ASP A CA 1
ATOM 1247 C C . ASP A 1 150 ? -2.650 9.255 -8.232 1.00 96.00 150 ASP A C 1
ATOM 1249 O O . ASP A 1 150 ? -3.303 10.245 -7.900 1.00 96.00 150 ASP A O 1
ATOM 1253 N N . ASP A 1 151 ? -2.979 8.029 -7.826 1.00 94.12 151 ASP A N 1
ATOM 1254 C CA . ASP A 1 151 ? -4.121 7.785 -6.955 1.00 94.12 151 ASP A CA 1
ATOM 1255 C C . ASP A 1 151 ? -3.872 8.258 -5.519 1.00 94.12 151 ASP A C 1
ATOM 1257 O O . ASP A 1 151 ? -4.774 8.837 -4.911 1.00 94.12 151 ASP A O 1
ATOM 1261 N N . LEU A 1 152 ? -2.645 8.116 -5.006 1.00 95.81 152 LEU A N 1
ATOM 1262 C CA . LEU A 1 152 ? -2.244 8.754 -3.751 1.00 95.81 152 LEU A CA 1
ATOM 1263 C C . LEU A 1 152 ? -2.383 10.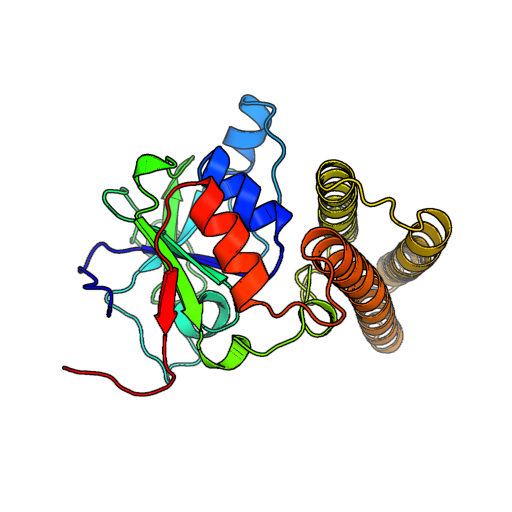275 -3.829 1.00 95.81 152 LEU A C 1
ATOM 1265 O O . LEU A 1 152 ? -2.988 10.870 -2.949 1.00 95.81 152 LEU A O 1
ATOM 1269 N N . ILE A 1 153 ? -1.902 10.916 -4.894 1.00 98.06 153 ILE A N 1
ATOM 1270 C CA . ILE A 1 153 ? -2.006 12.372 -5.064 1.00 98.06 153 ILE A CA 1
ATOM 1271 C C . ILE A 1 153 ? -3.475 12.817 -5.067 1.00 98.06 153 ILE A C 1
ATOM 1273 O O . ILE A 1 153 ? -3.840 13.783 -4.393 1.00 98.06 153 ILE A O 1
ATOM 1277 N N . LYS A 1 154 ? -4.349 12.097 -5.784 1.00 97.06 154 LYS A N 1
ATOM 1278 C CA . LYS A 1 154 ? -5.798 12.364 -5.758 1.00 97.06 154 LYS A CA 1
ATOM 1279 C C . LYS A 1 154 ? -6.373 12.198 -4.354 1.00 97.06 154 LYS A C 1
ATOM 1281 O O . LYS A 1 154 ? -7.191 13.016 -3.944 1.00 97.06 154 LYS A O 1
ATOM 1286 N N . TYR A 1 155 ? -5.956 11.162 -3.631 1.00 96.69 155 TYR A N 1
ATOM 1287 C CA . TYR A 1 155 ? -6.369 10.917 -2.255 1.00 96.69 155 TYR A CA 1
ATOM 1288 C C . TYR A 1 155 ? -5.941 12.049 -1.316 1.00 96.69 155 TYR A C 1
ATOM 1290 O O . TYR A 1 155 ? -6.783 12.576 -0.592 1.00 96.69 155 TYR A O 1
ATOM 1298 N N . LEU A 1 156 ? -4.690 12.508 -1.387 1.00 98.00 156 LEU A N 1
ATOM 1299 C CA . LEU A 1 156 ? -4.193 13.619 -0.568 1.00 98.00 156 LEU A CA 1
ATOM 1300 C C . LEU A 1 156 ? -4.973 14.916 -0.822 1.00 98.00 156 LEU A C 1
ATOM 1302 O O . LEU A 1 156 ? -5.286 15.649 0.116 1.00 98.00 156 LEU A O 1
ATOM 1306 N N . LYS A 1 157 ? -5.422 15.142 -2.061 1.00 97.25 157 LYS A N 1
ATOM 1307 C CA . LYS A 1 157 ? -6.329 16.253 -2.372 1.00 97.25 157 LYS A CA 1
ATOM 1308 C C . LYS A 1 157 ? -7.660 16.162 -1.619 1.00 97.25 157 LYS A C 1
ATOM 1310 O O . LYS A 1 157 ? -8.202 17.188 -1.214 1.00 97.25 157 LYS A O 1
ATOM 1315 N N . THR A 1 158 ? -8.184 14.955 -1.381 1.00 95.75 158 THR A N 1
ATOM 1316 C CA . THR A 1 158 ? -9.393 14.762 -0.553 1.00 95.75 158 THR A CA 1
ATOM 1317 C C . THR A 1 158 ? -9.164 15.087 0.926 1.00 95.75 158 THR A C 1
ATOM 1319 O O . THR A 1 158 ? -10.118 15.426 1.621 1.00 95.75 158 THR A O 1
ATOM 1322 N N . LEU A 1 159 ? -7.905 15.071 1.380 1.00 95.94 159 LEU A N 1
ATOM 1323 C CA . LEU A 1 159 ? -7.474 15.529 2.705 1.00 95.94 159 LEU A CA 1
ATOM 1324 C C . LEU A 1 159 ? -7.155 17.037 2.738 1.00 95.94 159 LEU A C 1
ATOM 1326 O O . LEU A 1 159 ? -6.582 17.529 3.707 1.00 95.94 159 LEU A O 1
ATOM 1330 N N . ASN A 1 160 ? -7.525 17.791 1.693 1.00 96.81 160 ASN A N 1
ATOM 1331 C CA . ASN A 1 160 ? -7.239 19.223 1.554 1.00 96.81 160 ASN A CA 1
ATOM 1332 C C . ASN A 1 160 ? -5.728 19.547 1.584 1.00 96.81 160 ASN A C 1
ATOM 1334 O O . ASN A 1 160 ? -5.276 20.539 2.181 1.00 96.81 160 ASN A O 1
ATOM 1338 N N . TYR A 1 161 ? -4.941 18.680 0.946 1.00 98.06 161 TYR A N 1
ATOM 1339 C CA . TYR A 1 161 ? -3.506 18.834 0.761 1.00 98.06 161 TYR A CA 1
ATOM 1340 C C . TYR A 1 161 ? -3.154 18.843 -0.734 1.00 98.06 161 TYR A C 1
ATOM 1342 O O . TYR A 1 161 ? -3.565 17.958 -1.485 1.00 98.06 161 TYR A O 1
ATOM 1350 N N . ASP A 1 162 ? -2.390 19.849 -1.159 1.00 97.56 162 ASP A N 1
ATOM 1351 C CA . ASP A 1 162 ? -1.943 20.007 -2.541 1.00 97.56 162 ASP A CA 1
ATOM 1352 C C . ASP A 1 162 ? -0.482 19.568 -2.665 1.00 97.56 162 ASP A C 1
ATOM 1354 O O . ASP A 1 162 ? 0.414 20.190 -2.099 1.00 97.56 162 ASP A O 1
ATOM 1358 N N . VAL A 1 163 ? -0.254 18.505 -3.434 1.00 98.12 163 VAL A N 1
ATOM 1359 C CA . VAL A 1 163 ? 1.083 17.961 -3.705 1.00 98.12 163 VAL A CA 1
ATOM 1360 C C . VAL A 1 163 ? 1.844 18.858 -4.681 1.00 98.12 163 VAL A C 1
ATOM 1362 O O . VAL A 1 163 ? 1.260 19.395 -5.628 1.00 98.12 163 VAL A O 1
ATOM 1365 N N . ASN A 1 164 ? 3.169 18.958 -4.531 1.00 98.00 164 ASN A N 1
ATOM 1366 C CA . ASN A 1 164 ? 4.028 19.610 -5.522 1.00 98.00 164 ASN A CA 1
ATOM 1367 C C . ASN A 1 164 ? 4.112 18.799 -6.834 1.00 98.00 164 ASN A C 1
ATOM 1369 O O . ASN A 1 164 ? 5.039 18.022 -7.066 1.00 98.00 164 ASN A O 1
ATOM 1373 N N . ILE A 1 165 ? 3.136 19.007 -7.723 1.00 98.12 165 ILE A N 1
ATOM 1374 C CA . ILE A 1 165 ? 3.016 18.289 -9.002 1.00 98.12 165 ILE A CA 1
ATOM 1375 C C . ILE A 1 165 ? 4.229 18.503 -9.917 1.00 98.12 165 ILE A C 1
ATOM 1377 O O . ILE A 1 165 ? 4.613 17.597 -10.655 1.00 98.12 165 ILE A O 1
ATOM 1381 N N . SER A 1 166 ? 4.855 19.681 -9.877 1.00 98.12 166 SER A N 1
ATOM 1382 C CA . SER A 1 166 ? 6.046 19.956 -10.686 1.00 98.12 166 SER A CA 1
ATOM 1383 C C . SER A 1 166 ? 7.205 19.046 -10.289 1.00 98.12 166 SER A C 1
ATOM 1385 O O . SER A 1 166 ? 7.837 18.453 -11.159 1.00 98.12 166 SER A O 1
ATOM 1387 N N . LEU A 1 167 ? 7.448 18.893 -8.984 1.00 98.00 167 LEU A N 1
ATOM 1388 C CA . LEU A 1 167 ? 8.509 18.031 -8.471 1.00 98.00 167 LEU A CA 1
ATOM 1389 C C . LEU A 1 167 ? 8.178 16.542 -8.658 1.00 98.00 167 LEU A C 1
ATOM 1391 O O . LEU A 1 167 ? 9.034 15.778 -9.100 1.00 98.00 167 LEU A O 1
ATOM 1395 N N . TYR A 1 168 ? 6.916 16.154 -8.447 1.00 98.50 168 TYR A N 1
ATOM 1396 C CA . TYR A 1 168 ? 6.424 14.813 -8.777 1.00 98.50 168 TYR A CA 1
ATOM 1397 C C . TYR A 1 168 ? 6.755 14.411 -10.222 1.00 98.50 168 TYR A C 1
ATOM 1399 O O . TYR A 1 168 ? 7.285 13.327 -10.467 1.00 98.50 168 TYR A O 1
ATOM 1407 N N . ASN A 1 169 ? 6.468 15.293 -11.185 1.00 98.31 169 ASN A N 1
ATOM 1408 C CA . ASN A 1 169 ? 6.694 15.019 -12.602 1.00 98.31 169 ASN A CA 1
ATOM 1409 C C . ASN A 1 169 ? 8.181 14.859 -12.950 1.00 98.31 169 ASN A C 1
ATOM 1411 O O . ASN A 1 169 ? 8.493 14.098 -13.864 1.00 98.31 169 ASN A O 1
ATOM 1415 N N . ILE A 1 170 ? 9.085 15.538 -12.232 1.00 98.50 170 ILE A N 1
ATOM 1416 C CA . ILE A 1 170 ? 10.536 15.368 -12.397 1.00 98.50 170 ILE A CA 1
ATOM 1417 C C . ILE A 1 170 ? 10.932 13.948 -11.983 1.00 98.50 170 ILE A C 1
ATOM 1419 O O . ILE A 1 170 ? 11.411 13.190 -12.825 1.00 98.50 170 ILE A O 1
ATOM 1423 N N . TYR A 1 171 ? 10.622 13.546 -10.745 1.00 98.38 171 TYR A N 1
ATOM 1424 C CA . TYR A 1 171 ? 10.951 12.205 -10.251 1.00 98.38 171 TYR A CA 1
ATOM 1425 C C . TYR A 1 171 ? 10.314 11.094 -11.093 1.00 98.38 171 TYR A C 1
ATOM 1427 O O . TYR A 1 171 ? 10.948 10.084 -11.397 1.00 98.38 171 TYR A O 1
ATOM 1435 N N . LEU A 1 172 ? 9.060 11.275 -11.515 1.00 98.00 172 LEU A N 1
ATOM 1436 C CA . LEU A 1 172 ? 8.382 10.306 -12.370 1.00 98.00 172 LEU A CA 1
ATOM 1437 C C . LEU A 1 172 ? 9.038 10.204 -13.757 1.00 98.00 172 LEU A C 1
ATOM 1439 O O . LEU A 1 172 ? 9.123 9.105 -14.314 1.00 98.00 172 LEU A O 1
ATOM 1443 N N . ASN A 1 173 ? 9.477 11.327 -14.332 1.00 98.12 173 ASN A N 1
ATOM 1444 C CA . ASN A 1 173 ? 10.186 11.325 -15.606 1.00 98.12 173 ASN A CA 1
ATOM 1445 C C . ASN A 1 173 ? 11.534 10.607 -15.491 1.00 98.12 173 ASN A C 1
ATOM 1447 O O . ASN A 1 173 ? 11.859 9.842 -16.393 1.00 98.12 173 ASN A O 1
ATOM 1451 N N . ASP A 1 174 ? 12.274 10.779 -14.397 1.00 97.62 174 ASP A N 1
ATOM 1452 C CA . ASP A 1 174 ? 13.547 10.077 -14.194 1.00 97.62 174 ASP A CA 1
ATOM 1453 C C . ASP A 1 174 ? 13.347 8.557 -14.243 1.00 97.62 174 ASP A C 1
ATOM 1455 O O . ASP A 1 174 ? 13.984 7.870 -15.043 1.00 97.62 174 ASP A O 1
ATOM 1459 N N . VAL A 1 175 ? 12.349 8.039 -13.515 1.00 97.06 175 VAL A N 1
ATOM 1460 C CA . VAL A 1 175 ? 11.961 6.618 -13.581 1.00 97.06 175 VAL A CA 1
ATOM 1461 C C . VAL A 1 175 ? 11.621 6.197 -15.020 1.00 97.06 175 VAL A C 1
ATOM 1463 O O . VAL A 1 175 ? 12.044 5.132 -15.475 1.00 97.06 175 VAL A O 1
ATOM 1466 N N . TYR A 1 176 ? 10.870 7.020 -15.759 1.00 97.38 176 TYR A N 1
ATOM 1467 C CA . TYR A 1 176 ? 10.487 6.731 -17.144 1.00 97.38 176 TYR A CA 1
ATOM 1468 C C . TYR A 1 176 ? 11.693 6.664 -18.093 1.00 97.38 176 TYR A C 1
ATOM 1470 O O . TYR A 1 176 ? 11.777 5.749 -18.916 1.00 97.38 176 TYR A O 1
ATOM 1478 N N . GLN A 1 177 ? 12.647 7.592 -17.969 1.00 97.50 177 GLN A N 1
ATOM 1479 C CA . GLN A 1 177 ? 13.842 7.616 -18.814 1.00 97.50 177 GLN A CA 1
ATOM 1480 C C . GLN A 1 177 ? 14.696 6.363 -18.615 1.00 97.50 177 GLN A C 1
ATOM 1482 O O . GLN A 1 177 ? 15.168 5.790 -19.599 1.00 97.50 177 GLN A O 1
ATOM 1487 N N . VAL A 1 178 ? 14.858 5.891 -17.375 1.00 96.50 178 VAL A N 1
ATOM 1488 C CA . VAL A 1 178 ? 15.605 4.651 -17.114 1.00 96.50 178 VAL A CA 1
ATOM 1489 C C . VAL A 1 178 ? 14.902 3.443 -17.729 1.00 96.50 178 VAL A C 1
ATOM 1491 O O . VAL A 1 178 ? 15.549 2.615 -18.368 1.00 96.50 178 VAL A O 1
ATOM 1494 N N . VAL A 1 179 ? 13.571 3.370 -17.635 1.00 94.50 179 VAL A N 1
ATOM 1495 C CA . VAL A 1 179 ? 12.782 2.294 -18.260 1.00 94.50 179 VAL A CA 1
ATOM 1496 C C . VAL A 1 179 ? 12.958 2.275 -19.781 1.00 94.50 179 VAL A C 1
ATOM 1498 O O . VAL A 1 179 ? 13.133 1.202 -20.354 1.00 94.50 179 VAL A O 1
ATOM 1501 N N . LEU A 1 180 ? 12.989 3.436 -20.445 1.00 95.50 180 LEU A N 1
ATOM 1502 C CA . LEU A 1 180 ? 13.259 3.518 -21.887 1.00 95.50 180 LEU A CA 1
ATOM 1503 C C . LEU A 1 180 ? 14.663 3.027 -22.268 1.00 95.50 180 LEU A C 1
ATOM 1505 O O . LEU A 1 180 ? 14.848 2.481 -23.358 1.00 95.50 180 LEU A O 1
ATOM 1509 N N . LYS A 1 181 ? 15.662 3.237 -21.402 1.00 96.12 181 LYS A N 1
ATOM 1510 C CA . LYS A 1 181 ? 17.015 2.698 -21.603 1.00 96.12 181 LYS A CA 1
ATOM 1511 C C . LYS A 1 181 ? 17.025 1.179 -21.397 1.00 96.12 181 LYS A C 1
ATOM 1513 O O . LYS A 1 181 ? 17.540 0.469 -22.254 1.00 96.12 181 LYS A O 1
ATOM 1518 N N . LEU A 1 182 ? 16.394 0.685 -20.328 1.00 94.12 182 LEU A N 1
ATOM 1519 C CA . LEU A 1 182 ? 16.280 -0.747 -20.024 1.00 94.12 182 LEU A CA 1
ATOM 1520 C C . LEU A 1 182 ? 15.554 -1.527 -21.125 1.00 94.12 182 LEU A C 1
ATOM 1522 O O . LEU A 1 182 ? 15.953 -2.635 -21.435 1.00 94.12 182 LEU A O 1
ATOM 1526 N N . GLN A 1 183 ? 14.561 -0.946 -21.803 1.00 93.00 183 GLN A N 1
ATOM 1527 C CA . GLN A 1 183 ? 13.918 -1.588 -22.964 1.00 93.00 183 GLN A CA 1
ATOM 1528 C C . GLN A 1 183 ? 14.880 -1.880 -24.128 1.00 93.00 183 GLN A C 1
ATOM 1530 O O . GLN A 1 183 ? 14.576 -2.702 -24.989 1.00 93.00 183 GLN A O 1
ATOM 1535 N N . LYS A 1 184 ? 16.018 -1.181 -24.196 1.00 95.06 184 LYS A N 1
ATOM 1536 C CA . LYS A 1 184 ? 17.054 -1.399 -25.215 1.00 95.06 184 LYS A CA 1
ATOM 1537 C C . LYS A 1 184 ? 18.158 -2.337 -24.728 1.00 95.06 184 LYS A C 1
ATOM 1539 O O . LYS A 1 184 ? 18.865 -2.896 -25.560 1.00 95.06 184 LYS A O 1
ATOM 1544 N N . ASP A 1 185 ? 18.314 -2.475 -23.413 1.00 93.56 185 ASP A N 1
ATOM 1545 C CA . ASP A 1 185 ? 19.355 -3.266 -22.757 1.00 93.56 185 ASP A CA 1
ATOM 1546 C C . ASP A 1 185 ? 18.863 -3.765 -21.383 1.00 93.56 185 ASP A C 1
ATOM 1548 O O . ASP A 1 185 ? 19.187 -3.213 -20.329 1.00 93.56 185 ASP A O 1
ATOM 1552 N N . GLU A 1 186 ? 18.005 -4.790 -21.408 1.00 89.00 186 GLU A N 1
ATOM 1553 C CA . GLU A 1 186 ? 17.196 -5.218 -20.252 1.00 89.00 186 GLU A CA 1
ATOM 1554 C C . GLU A 1 186 ? 18.025 -5.746 -19.075 1.00 89.00 186 GLU A C 1
ATOM 1556 O O . GLU A 1 186 ? 17.597 -5.660 -17.925 1.00 89.00 186 GLU A O 1
ATOM 1561 N N . ASN A 1 187 ? 19.216 -6.282 -19.352 1.00 91.94 187 ASN A N 1
ATOM 1562 C CA . ASN A 1 187 ? 20.076 -6.922 -18.355 1.00 91.94 187 ASN A CA 1
ATOM 1563 C C . ASN A 1 187 ? 21.238 -6.027 -17.900 1.00 91.94 187 ASN A C 1
ATOM 1565 O O . ASN A 1 187 ? 22.161 -6.501 -17.234 1.00 91.94 187 ASN A O 1
ATOM 1569 N N . ASN A 1 188 ? 21.216 -4.742 -18.255 1.00 95.44 188 ASN A N 1
ATOM 1570 C CA . ASN A 1 188 ? 22.259 -3.807 -17.867 1.00 95.44 188 ASN A CA 1
ATOM 1571 C C . ASN A 1 188 ? 22.220 -3.536 -16.357 1.00 95.44 188 ASN A C 1
ATOM 1573 O O . ASN A 1 188 ? 21.316 -2.866 -15.854 1.00 95.44 188 ASN A O 1
ATOM 1577 N N . SER A 1 189 ? 23.223 -4.026 -15.630 1.00 95.38 189 SER A N 1
ATOM 1578 C CA . SER A 1 189 ? 23.271 -3.917 -14.169 1.00 95.38 189 SER A CA 1
ATOM 1579 C C . SER A 1 189 ? 23.271 -2.471 -13.672 1.00 95.38 189 SER A C 1
ATOM 1581 O O . SER A 1 189 ? 22.626 -2.188 -12.668 1.00 95.38 189 SER A O 1
ATOM 1583 N N . MET A 1 190 ? 23.937 -1.556 -14.385 1.00 96.00 190 MET A N 1
ATOM 1584 C CA . MET A 1 190 ? 23.978 -0.139 -14.008 1.00 96.00 190 MET A CA 1
ATOM 1585 C C . MET A 1 190 ? 22.606 0.518 -14.171 1.00 96.00 190 MET A C 1
ATOM 1587 O O . MET A 1 190 ? 22.180 1.268 -13.302 1.00 96.00 190 MET A O 1
ATOM 1591 N N . LEU A 1 191 ? 21.882 0.203 -15.250 1.00 95.75 191 LEU A N 1
ATOM 1592 C CA . LEU A 1 191 ? 20.530 0.731 -15.454 1.00 95.75 191 LEU A CA 1
ATOM 1593 C C . LEU A 1 191 ? 19.520 0.147 -14.456 1.00 95.75 191 LEU A C 1
ATOM 1595 O O . LEU A 1 191 ? 18.572 0.827 -14.074 1.00 95.75 191 LEU A O 1
ATOM 1599 N N . LEU A 1 192 ? 19.700 -1.106 -14.028 1.00 94.19 192 LEU A N 1
ATOM 1600 C CA . LEU A 1 192 ? 18.863 -1.718 -12.991 1.00 94.19 192 LEU A CA 1
ATOM 1601 C C . LEU A 1 192 ? 19.078 -1.056 -11.620 1.00 94.19 192 LEU A C 1
ATOM 1603 O O . LEU A 1 192 ? 18.110 -0.870 -10.879 1.00 94.19 192 LEU A O 1
ATOM 1607 N N . GLU A 1 193 ? 20.318 -0.682 -11.300 1.00 95.75 193 GLU A N 1
ATOM 1608 C CA . GLU A 1 193 ? 20.663 0.100 -10.108 1.00 95.75 193 GLU A CA 1
ATOM 1609 C C . GLU A 1 193 ? 20.091 1.525 -10.195 1.00 95.75 193 GLU A C 1
ATOM 1611 O O . GLU A 1 193 ? 19.330 1.914 -9.310 1.00 95.75 193 GLU A O 1
ATOM 1616 N N . GLU A 1 194 ? 20.309 2.232 -11.313 1.00 96.94 194 GLU A N 1
ATOM 1617 C CA . GLU A 1 194 ? 19.730 3.563 -11.594 1.00 96.94 194 GLU A CA 1
ATOM 1618 C C . GLU A 1 194 ? 18.195 3.532 -11.458 1.00 96.94 194 GLU A C 1
ATOM 1620 O O . GLU A 1 194 ? 17.582 4.409 -10.850 1.00 96.94 194 GLU A O 1
ATOM 1625 N N . PHE A 1 195 ? 17.540 2.473 -11.946 1.00 95.62 195 PHE A N 1
ATOM 1626 C CA . PHE A 1 195 ? 16.091 2.314 -11.820 1.00 95.62 195 PHE A CA 1
ATOM 1627 C C . PHE A 1 195 ? 15.645 2.156 -10.363 1.00 95.62 195 PHE A C 1
ATOM 1629 O O . PHE A 1 195 ? 14.576 2.643 -9.984 1.00 95.62 195 PHE A O 1
ATOM 1636 N N . MET A 1 196 ? 16.429 1.460 -9.538 1.00 95.44 196 MET A N 1
ATOM 1637 C CA . MET A 1 196 ? 16.141 1.331 -8.114 1.00 95.44 196 MET A CA 1
ATOM 1638 C C . MET A 1 196 ? 16.305 2.671 -7.392 1.00 95.44 196 MET A C 1
ATOM 1640 O O . MET A 1 196 ? 15.415 3.043 -6.629 1.00 95.44 196 MET A O 1
ATOM 1644 N N . GLU A 1 197 ? 17.375 3.413 -7.676 1.00 97.38 197 GLU A N 1
ATOM 1645 C CA . GLU A 1 197 ? 17.622 4.743 -7.110 1.00 97.38 197 GLU A CA 1
ATOM 1646 C C . GLU A 1 197 ? 16.496 5.725 -7.456 1.00 97.38 197 GLU A C 1
ATOM 1648 O O . GLU A 1 197 ? 15.912 6.336 -6.559 1.00 97.38 197 GLU A O 1
ATOM 1653 N N . CYS A 1 198 ? 16.096 5.808 -8.731 1.00 97.75 198 CYS A N 1
ATOM 1654 C CA . CYS A 1 198 ? 14.986 6.669 -9.149 1.00 97.75 198 CYS A CA 1
ATOM 1655 C C . CYS A 1 198 ? 13.664 6.291 -8.460 1.00 97.75 198 CYS A C 1
ATOM 1657 O O . CYS A 1 198 ? 12.882 7.168 -8.088 1.00 97.75 198 CYS A O 1
ATOM 1659 N N . LYS A 1 199 ? 13.396 4.991 -8.260 1.00 96.44 199 LYS A N 1
ATOM 1660 C CA . LYS A 1 199 ? 12.210 4.536 -7.513 1.00 96.44 199 LYS A CA 1
ATOM 1661 C C . LYS A 1 199 ? 12.269 4.931 -6.041 1.00 96.44 199 LYS A C 1
ATOM 1663 O O . LYS A 1 199 ? 11.233 5.295 -5.494 1.00 96.44 199 LYS A O 1
ATOM 1668 N N . ILE A 1 200 ? 13.435 4.842 -5.404 1.00 97.56 200 ILE A N 1
ATOM 1669 C CA . ILE A 1 200 ? 13.611 5.261 -4.008 1.00 97.56 200 ILE A CA 1
ATOM 1670 C C . ILE A 1 200 ? 13.343 6.761 -3.888 1.00 97.56 200 ILE A C 1
ATOM 1672 O O . ILE A 1 200 ? 12.486 7.139 -3.098 1.00 97.56 200 ILE A O 1
ATOM 1676 N N . ALA A 1 201 ? 13.953 7.586 -4.742 1.00 98.25 201 ALA A N 1
ATOM 1677 C CA . ALA A 1 201 ? 13.749 9.035 -4.730 1.00 98.25 201 ALA A CA 1
ATOM 1678 C C . ALA A 1 201 ? 12.273 9.426 -4.947 1.00 98.25 201 ALA A C 1
ATOM 1680 O O . ALA A 1 201 ? 11.723 10.250 -4.216 1.00 98.25 201 ALA A O 1
ATOM 1681 N N . LEU A 1 202 ? 11.590 8.788 -5.909 1.00 98.50 202 LEU A N 1
ATOM 1682 C CA . LEU A 1 202 ? 10.153 8.992 -6.116 1.00 98.50 202 LEU A CA 1
ATOM 1683 C C . LEU A 1 202 ? 9.327 8.565 -4.890 1.00 98.50 202 LEU A C 1
ATOM 1685 O O . LEU A 1 202 ? 8.347 9.227 -4.547 1.00 98.50 202 LEU A O 1
ATOM 1689 N N . ASN A 1 203 ? 9.691 7.452 -4.245 1.00 98.12 203 ASN A N 1
ATOM 1690 C CA . ASN A 1 203 ? 9.015 6.984 -3.040 1.00 98.12 203 ASN A CA 1
ATOM 1691 C C . ASN A 1 203 ? 9.203 7.950 -1.872 1.00 98.12 203 ASN A C 1
ATOM 1693 O O . ASN A 1 203 ? 8.215 8.271 -1.229 1.00 98.12 203 ASN A O 1
ATOM 1697 N N . GLU A 1 204 ? 10.428 8.403 -1.608 1.00 98.44 204 GLU A N 1
ATOM 1698 C CA . GLU A 1 204 ? 10.742 9.363 -0.542 1.00 98.44 204 GLU A CA 1
ATOM 1699 C C . GLU A 1 204 ? 9.956 10.661 -0.721 1.00 98.44 204 GLU A C 1
ATOM 1701 O O . GLU A 1 204 ? 9.304 11.121 0.214 1.00 98.44 204 GLU A O 1
ATOM 1706 N N . PHE A 1 205 ? 9.920 11.195 -1.947 1.00 98.62 205 PHE A N 1
ATOM 1707 C CA . PHE A 1 205 ? 9.102 12.361 -2.265 1.00 98.62 205 PHE A CA 1
ATOM 1708 C C . PHE A 1 205 ? 7.622 12.117 -1.937 1.00 98.62 205 PHE A C 1
ATOM 1710 O O . PHE A 1 205 ? 7.026 12.870 -1.171 1.00 98.62 205 PHE A O 1
ATOM 1717 N N . ILE A 1 206 ? 7.020 11.045 -2.466 1.00 98.25 206 ILE A N 1
ATOM 1718 C CA . ILE A 1 206 ? 5.598 10.760 -2.220 1.00 98.25 206 ILE A CA 1
ATOM 1719 C C . ILE A 1 206 ? 5.322 10.475 -0.738 1.00 98.25 206 ILE A C 1
ATOM 1721 O O . ILE A 1 206 ? 4.297 10.914 -0.227 1.00 98.25 206 ILE A O 1
ATOM 1725 N N . ALA A 1 207 ? 6.206 9.765 -0.039 1.00 98.44 207 ALA A N 1
ATOM 1726 C CA . ALA A 1 207 ? 6.051 9.457 1.378 1.00 98.44 207 ALA A CA 1
ATOM 1727 C C . ALA A 1 207 ? 6.100 10.730 2.239 1.00 98.44 207 ALA A C 1
ATOM 1729 O O . ALA A 1 207 ? 5.263 10.884 3.127 1.00 98.44 207 ALA A O 1
ATOM 1730 N N . SER A 1 208 ? 6.987 11.676 1.915 1.00 98.44 208 SER A N 1
ATOM 1731 C CA . SER A 1 208 ? 7.034 12.993 2.561 1.00 98.44 208 SER A CA 1
ATOM 1732 C C . SER A 1 208 ? 5.762 13.811 2.299 1.00 98.44 208 SER A C 1
ATOM 1734 O O . SER A 1 208 ? 5.193 14.397 3.216 1.00 98.44 208 SER A O 1
ATOM 1736 N N . GLU A 1 209 ? 5.226 13.792 1.076 1.00 98.56 209 GLU A N 1
ATOM 1737 C CA . GLU A 1 209 ? 3.950 14.459 0.772 1.00 98.56 209 GLU A CA 1
ATOM 1738 C C . GLU A 1 209 ? 2.773 13.841 1.552 1.00 98.56 209 GLU A C 1
ATOM 1740 O O . GLU A 1 209 ? 1.887 14.563 2.013 1.00 98.56 209 GLU A O 1
ATOM 1745 N N . VAL A 1 210 ? 2.769 12.517 1.756 1.00 98.44 210 VAL A N 1
ATOM 1746 C CA . VAL A 1 210 ? 1.778 11.843 2.612 1.00 98.44 210 VAL A CA 1
ATOM 1747 C C . VAL A 1 210 ? 1.956 12.259 4.077 1.00 98.44 210 VAL A C 1
ATOM 1749 O O . VAL A 1 210 ? 0.970 12.629 4.714 1.00 98.44 210 VAL A O 1
ATOM 1752 N N . GLN A 1 211 ? 3.185 12.242 4.601 1.00 98.50 211 GLN A N 1
ATOM 1753 C CA . GLN A 1 211 ? 3.515 12.699 5.956 1.00 98.50 211 GLN A CA 1
ATOM 1754 C C . GLN A 1 211 ? 2.988 14.120 6.200 1.00 98.50 211 GLN A C 1
ATOM 1756 O O . GLN A 1 211 ? 2.172 14.329 7.098 1.00 98.50 211 GLN A O 1
ATOM 1761 N N . ASN A 1 212 ? 3.340 15.063 5.323 1.00 98.38 212 ASN A N 1
ATOM 1762 C CA . ASN A 1 212 ? 2.921 16.463 5.400 1.00 98.38 212 ASN A CA 1
ATOM 1763 C C . ASN A 1 212 ? 1.393 16.629 5.385 1.00 98.38 212 ASN A C 1
ATOM 1765 O O . ASN A 1 212 ? 0.846 17.483 6.090 1.00 98.38 212 ASN A O 1
ATOM 1769 N N . ALA A 1 213 ? 0.684 15.819 4.593 1.00 98.44 213 ALA A N 1
ATOM 1770 C CA . ALA A 1 213 ? -0.773 15.851 4.548 1.00 98.44 213 ALA A CA 1
ATOM 1771 C C . ALA A 1 213 ? -1.400 15.440 5.886 1.00 98.44 213 ALA A C 1
ATOM 1773 O O . ALA A 1 213 ? -2.303 16.123 6.377 1.00 98.44 213 ALA A O 1
ATOM 1774 N N . PHE A 1 214 ? -0.912 14.357 6.497 1.00 98.38 214 PHE A N 1
ATOM 1775 C CA . PHE A 1 214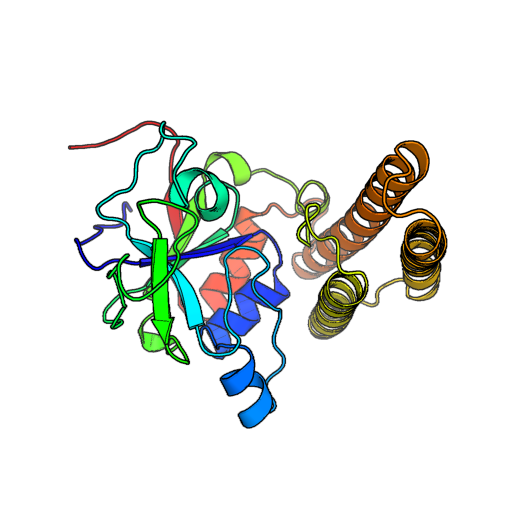 ? -1.412 13.898 7.792 1.00 98.38 214 PHE A CA 1
ATOM 1776 C C . PHE A 1 214 ? -0.980 14.811 8.946 1.00 98.38 214 PHE A C 1
ATOM 1778 O O . PHE A 1 214 ? -1.796 15.100 9.820 1.00 98.38 214 PHE A O 1
ATOM 1785 N N . ASP A 1 215 ? 0.236 15.352 8.914 1.00 98.31 215 ASP A N 1
ATOM 1786 C CA . ASP A 1 215 ? 0.723 16.343 9.880 1.00 98.31 215 ASP A CA 1
ATOM 1787 C C . ASP A 1 215 ? -0.149 17.596 9.894 1.00 98.31 215 ASP A C 1
ATOM 1789 O O . ASP A 1 215 ? -0.614 18.037 10.951 1.00 98.31 215 ASP A O 1
ATOM 1793 N N . LYS A 1 216 ? -0.479 18.113 8.705 1.00 97.62 216 LYS A N 1
ATOM 1794 C CA . LYS A 1 216 ? -1.428 19.219 8.544 1.00 97.62 216 LYS A CA 1
ATOM 1795 C C . LYS A 1 216 ? -2.817 18.852 9.065 1.00 97.62 216 LYS A C 1
ATOM 1797 O O . LYS A 1 216 ? -3.439 19.659 9.751 1.00 97.62 216 LYS A O 1
ATOM 1802 N N . MET A 1 217 ? -3.310 17.656 8.742 1.00 96.88 217 MET A N 1
ATOM 1803 C CA . MET A 1 217 ? -4.644 17.200 9.144 1.00 96.88 217 MET A CA 1
ATOM 1804 C C . MET A 1 217 ? -4.775 17.046 10.666 1.00 96.88 217 MET A C 1
ATOM 1806 O O . MET A 1 217 ? -5.799 17.424 11.232 1.00 96.88 217 MET A O 1
ATOM 1810 N N . PHE A 1 218 ? -3.744 16.527 11.333 1.00 97.06 218 PHE A N 1
ATOM 1811 C CA . PHE A 1 218 ? -3.714 16.359 12.787 1.00 97.06 218 PHE A CA 1
ATOM 1812 C C . PHE A 1 218 ? -3.186 17.583 13.542 1.00 97.06 218 PHE A C 1
ATOM 1814 O O . PHE A 1 218 ? -3.195 17.580 14.772 1.00 97.06 218 PHE A O 1
ATOM 1821 N N . ASN A 1 219 ? -2.746 18.626 12.830 1.00 96.75 219 ASN A N 1
ATOM 1822 C CA . ASN A 1 219 ? -2.124 19.822 13.393 1.00 96.75 219 ASN A CA 1
ATOM 1823 C C . ASN A 1 219 ? -0.945 19.488 14.330 1.00 96.75 219 ASN A C 1
ATOM 1825 O O . ASN A 1 219 ? -0.903 19.910 15.489 1.00 96.75 219 ASN A O 1
ATOM 1829 N N . LYS A 1 220 ? 0.005 18.699 13.824 1.00 95.56 220 LYS A N 1
ATOM 1830 C CA . LYS A 1 220 ? 1.220 18.287 14.542 1.00 95.56 220 LYS A CA 1
ATOM 1831 C C . LYS A 1 220 ? 2.401 18.151 13.584 1.00 95.56 220 LYS A C 1
ATOM 1833 O O . LYS A 1 220 ? 2.219 18.200 12.377 1.00 95.56 220 LYS A O 1
ATOM 1838 N N . ASN A 1 221 ? 3.599 17.974 14.136 1.00 91.62 221 ASN A N 1
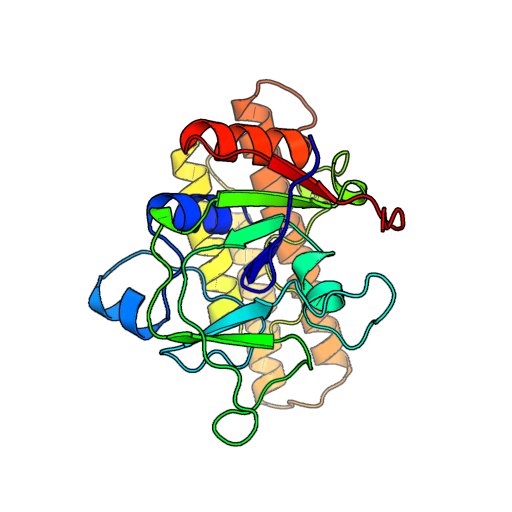ATOM 1839 C CA . ASN A 1 221 ? 4.832 17.938 13.343 1.00 91.62 221 ASN A CA 1
ATOM 1840 C C . ASN A 1 221 ? 5.220 16.541 12.850 1.00 91.62 221 ASN A C 1
ATOM 1842 O O . ASN A 1 221 ? 5.980 16.451 11.901 1.00 91.62 221 ASN A O 1
ATOM 1846 N N . PHE A 1 222 ? 4.783 15.487 13.545 1.00 94.62 222 PHE A N 1
ATOM 1847 C CA . PHE A 1 222 ? 5.206 14.116 13.271 1.00 94.62 222 PHE A CA 1
ATOM 1848 C C . PHE A 1 222 ? 4.056 13.147 13.535 1.00 94.62 222 PHE A C 1
ATOM 1850 O O . PHE A 1 222 ? 3.744 12.816 14.678 1.00 94.62 222 PHE A O 1
ATOM 1857 N N . THR A 1 223 ? 3.390 12.731 12.467 1.00 97.31 223 THR A N 1
ATOM 1858 C CA . THR A 1 223 ? 2.390 11.666 12.449 1.00 97.31 223 THR A CA 1
ATOM 1859 C C . THR A 1 223 ? 3.053 10.319 12.318 1.00 97.31 223 THR A C 1
ATOM 1861 O O . THR A 1 223 ? 3.821 10.099 11.385 1.00 97.31 223 THR A O 1
ATOM 1864 N N . THR A 1 224 ? 2.699 9.407 13.218 1.00 98.06 224 THR A N 1
ATOM 1865 C CA . THR A 1 224 ? 3.131 8.019 13.142 1.00 98.06 224 THR A CA 1
ATOM 1866 C C . THR A 1 224 ? 2.188 7.175 12.287 1.00 98.06 224 THR A C 1
ATOM 1868 O O . THR A 1 224 ? 1.018 7.511 12.052 1.00 98.06 224 THR A O 1
ATOM 1871 N N . LEU A 1 225 ? 2.680 6.017 11.848 1.00 97.19 225 LEU A N 1
ATOM 1872 C CA . LEU A 1 225 ? 1.872 5.023 11.146 1.00 97.19 225 LEU A CA 1
ATOM 1873 C C . LEU A 1 225 ? 0.632 4.604 11.949 1.00 97.19 225 LEU A C 1
ATOM 1875 O O . LEU A 1 225 ? -0.439 4.396 11.366 1.00 97.19 225 LEU A O 1
ATOM 1879 N N . GLU A 1 226 ? 0.767 4.449 13.269 1.00 97.25 226 GLU A N 1
ATOM 1880 C CA . GLU A 1 226 ? -0.345 4.066 14.139 1.00 97.25 226 GLU A CA 1
ATOM 1881 C C . GLU A 1 226 ? -1.476 5.096 14.093 1.00 97.25 226 GLU A C 1
ATOM 1883 O O . GLU A 1 226 ? -2.640 4.724 13.938 1.00 97.25 226 GLU A O 1
ATOM 1888 N N . GLU A 1 227 ? -1.151 6.384 14.171 1.00 97.88 227 GLU A N 1
ATOM 1889 C CA . GLU A 1 227 ? -2.142 7.460 14.185 1.00 97.88 227 GLU A CA 1
ATOM 1890 C C . GLU A 1 227 ? -2.865 7.575 12.837 1.00 97.88 227 GLU A C 1
ATOM 1892 O O . GLU A 1 227 ? -4.096 7.658 12.800 1.00 97.88 227 GLU A O 1
ATOM 1897 N N . MET A 1 228 ? -2.124 7.486 11.725 1.00 97.75 228 MET A N 1
ATOM 1898 C CA . MET A 1 228 ? -2.696 7.425 10.374 1.00 97.75 228 MET A CA 1
ATOM 1899 C C . MET A 1 228 ? -3.659 6.240 10.231 1.00 97.75 228 MET A C 1
ATOM 1901 O O . MET A 1 228 ? -4.790 6.386 9.758 1.00 97.75 228 MET A O 1
ATOM 1905 N N . THR A 1 229 ? -3.221 5.056 10.664 1.00 97.69 229 THR A N 1
ATOM 1906 C CA . THR A 1 229 ? -4.015 3.827 10.563 1.00 97.69 229 THR A CA 1
ATOM 1907 C C . THR A 1 229 ? -5.255 3.902 11.452 1.00 97.69 229 THR A C 1
ATOM 1909 O O . THR A 1 229 ? -6.325 3.476 11.025 1.00 97.69 229 THR A O 1
ATOM 1912 N N . THR A 1 230 ? -5.137 4.473 12.653 1.00 97.88 230 THR A N 1
ATOM 1913 C CA . THR A 1 230 ? -6.241 4.656 13.610 1.00 97.88 230 THR A CA 1
ATOM 1914 C C . THR A 1 230 ? -7.308 5.580 13.053 1.00 97.88 230 THR A C 1
ATOM 1916 O O . THR A 1 230 ? -8.476 5.200 13.021 1.00 97.88 230 THR A O 1
ATOM 1919 N N . PHE A 1 231 ? -6.915 6.732 12.511 1.00 97.69 231 PHE A N 1
ATOM 1920 C CA . PHE A 1 231 ? -7.845 7.660 11.871 1.00 97.69 231 PHE A CA 1
ATOM 1921 C C . PHE A 1 231 ? -8.648 7.001 10.742 1.00 97.69 231 PHE A C 1
ATOM 1923 O O . PHE A 1 231 ? -9.877 7.106 10.696 1.00 97.69 231 PHE A O 1
ATOM 1930 N N . ILE A 1 232 ? -7.968 6.267 9.854 1.00 97.81 232 ILE A N 1
ATOM 1931 C CA . ILE A 1 232 ? -8.638 5.541 8.771 1.00 97.81 232 ILE A CA 1
ATOM 1932 C C . ILE A 1 232 ? -9.541 4.441 9.355 1.00 97.81 232 ILE A C 1
ATOM 1934 O O . ILE A 1 232 ? -10.686 4.295 8.936 1.00 97.81 232 ILE A O 1
ATOM 1938 N N . ALA A 1 233 ? -9.077 3.676 10.345 1.00 97.38 233 ALA A N 1
ATOM 1939 C CA . ALA A 1 233 ? -9.849 2.595 10.955 1.00 97.38 233 ALA A CA 1
ATOM 1940 C C . ALA A 1 233 ? -11.154 3.088 11.604 1.00 97.38 233 ALA A C 1
ATOM 1942 O O . ALA A 1 233 ? -12.211 2.481 11.401 1.00 97.38 233 ALA A O 1
ATOM 1943 N N . GLU A 1 234 ? -11.097 4.200 12.340 1.00 97.44 234 GLU A N 1
ATOM 1944 C CA . GLU A 1 234 ? -12.246 4.812 13.012 1.00 97.44 234 GLU A CA 1
ATOM 1945 C C . GLU A 1 234 ? -13.312 5.271 12.014 1.00 97.44 234 GLU A C 1
ATOM 1947 O O . GLU A 1 234 ? -14.497 4.984 12.209 1.00 97.44 234 GLU A O 1
ATOM 1952 N N . LYS A 1 235 ? -12.899 5.875 10.890 1.00 96.62 235 LYS A N 1
ATOM 1953 C CA . LYS A 1 235 ? -13.804 6.304 9.810 1.00 96.62 235 LYS A CA 1
ATOM 1954 C C . LYS A 1 235 ? -14.682 5.166 9.272 1.00 96.62 235 LYS A C 1
ATOM 1956 O O . LYS A 1 235 ? -15.820 5.407 8.871 1.00 96.62 235 LYS A O 1
ATOM 1961 N N . TYR A 1 236 ? -14.181 3.930 9.292 1.00 96.12 236 TYR A N 1
ATOM 1962 C CA . TYR A 1 236 ? -14.887 2.739 8.797 1.00 96.12 236 TYR A CA 1
ATOM 1963 C C . TYR A 1 236 ? -15.305 1.765 9.908 1.00 96.12 236 TYR A C 1
ATOM 1965 O O . TYR A 1 236 ? -15.683 0.626 9.614 1.00 96.12 236 TYR A O 1
ATOM 1973 N N . ASN A 1 237 ? -15.261 2.197 11.175 1.00 96.25 237 ASN A N 1
ATOM 1974 C CA . ASN A 1 237 ? -15.610 1.394 12.350 1.00 96.25 237 ASN A CA 1
ATOM 1975 C C . ASN A 1 237 ? -14.893 0.027 12.375 1.00 96.25 237 ASN A C 1
ATOM 1977 O O . ASN A 1 237 ? -15.503 -1.026 12.598 1.00 96.25 237 ASN A O 1
ATOM 1981 N N . LYS A 1 238 ? -13.588 0.027 12.088 1.00 95.31 238 LYS A N 1
ATOM 1982 C CA . LYS A 1 238 ? -12.734 -1.165 12.141 1.00 95.31 238 LYS A CA 1
ATOM 1983 C C . LYS A 1 238 ? -11.835 -1.116 13.367 1.00 95.31 238 LYS A C 1
ATOM 1985 O O . LYS A 1 238 ? -11.316 -0.072 13.739 1.00 95.31 238 LYS A O 1
ATOM 1990 N N . LYS A 1 239 ? -11.631 -2.277 13.989 1.00 95.00 239 LYS A N 1
ATOM 1991 C CA . LYS A 1 239 ? -10.676 -2.431 15.091 1.00 95.00 239 LYS A CA 1
ATOM 1992 C C . LYS A 1 239 ? -9.276 -2.681 14.544 1.00 95.00 239 LYS A C 1
ATOM 1994 O O . LYS A 1 239 ? -9.125 -3.422 13.570 1.00 95.00 239 LYS A O 1
ATOM 1999 N N . ILE A 1 240 ? -8.279 -2.116 15.217 1.00 95.00 240 ILE A N 1
ATOM 2000 C CA . ILE A 1 240 ? -6.867 -2.424 14.994 1.00 95.00 240 ILE A CA 1
ATOM 2001 C C . ILE A 1 240 ? -6.434 -3.494 15.994 1.00 95.00 240 ILE A C 1
ATOM 2003 O O . ILE A 1 240 ? -6.747 -3.440 17.185 1.00 95.00 240 ILE A O 1
ATOM 2007 N N . TYR A 1 241 ? -5.722 -4.484 15.479 1.00 93.31 241 TYR A N 1
ATOM 2008 C CA . TYR A 1 241 ? -5.096 -5.555 16.225 1.00 93.31 241 TYR A CA 1
ATOM 2009 C C . TYR A 1 241 ? -3.598 -5.481 15.990 1.00 93.31 241 TYR A C 1
ATOM 2011 O O . TYR A 1 241 ? -3.138 -5.400 14.852 1.00 93.31 241 TYR A O 1
ATOM 2019 N N . TYR A 1 242 ? -2.841 -5.528 17.073 1.00 90.31 242 TYR A N 1
ATOM 2020 C CA . TYR A 1 242 ? -1.393 -5.448 17.012 1.00 90.31 242 TYR A CA 1
ATOM 2021 C C . TYR A 1 242 ? -0.790 -6.838 16.928 1.00 90.31 242 TYR A C 1
ATOM 2023 O O . TYR A 1 242 ? -1.279 -7.777 17.565 1.00 90.31 242 TYR A O 1
ATOM 2031 N N . ILE A 1 243 ? 0.271 -6.962 16.137 1.00 84.38 243 ILE A N 1
ATOM 2032 C CA . ILE A 1 243 ? 1.042 -8.192 16.054 1.00 84.38 243 ILE A CA 1
ATOM 2033 C C . ILE A 1 243 ? 2.471 -7.955 16.529 1.00 84.38 243 ILE A C 1
ATOM 2035 O O . ILE A 1 243 ? 3.314 -7.399 15.823 1.00 84.38 243 ILE A O 1
ATOM 2039 N N . ASP A 1 244 ? 2.723 -8.392 17.761 1.00 75.25 244 ASP A N 1
ATOM 2040 C CA . ASP A 1 244 ? 4.048 -8.377 18.362 1.00 75.25 244 ASP A CA 1
ATOM 2041 C C . ASP A 1 244 ? 4.900 -9.483 17.744 1.00 75.25 244 ASP A C 1
ATOM 2043 O O . ASP A 1 244 ? 4.496 -10.648 17.655 1.00 75.25 244 ASP A O 1
ATOM 2047 N N . SER A 1 245 ? 6.127 -9.142 17.355 1.00 56.00 245 SER A N 1
ATOM 2048 C CA . SER A 1 245 ? 7.121 -10.156 17.038 1.00 56.00 245 SER A CA 1
ATOM 2049 C C . SER A 1 245 ? 7.299 -11.092 18.242 1.00 56.00 245 SER A C 1
ATOM 2051 O O . SER A 1 245 ? 7.705 -10.654 19.315 1.00 56.00 245 SER A O 1
ATOM 2053 N N . LEU A 1 246 ? 7.065 -12.393 18.034 1.00 44.59 246 LEU A N 1
ATOM 2054 C CA . LEU A 1 246 ? 7.582 -13.493 18.864 1.00 44.59 246 LEU A CA 1
ATOM 2055 C C . LEU A 1 246 ? 6.960 -13.721 20.258 1.00 44.59 246 LEU A C 1
ATOM 2057 O O . LEU A 1 246 ? 7.627 -14.287 21.125 1.00 44.59 246 LEU A O 1
ATOM 2061 N N . LYS A 1 247 ? 5.673 -13.434 20.478 1.00 35.12 247 LYS A N 1
ATOM 2062 C CA . LYS A 1 247 ? 4.920 -14.138 21.538 1.00 35.12 247 LYS A CA 1
ATOM 2063 C C . LYS A 1 247 ? 3.722 -14.882 20.966 1.00 35.12 247 LYS A C 1
ATOM 2065 O O . LYS A 1 247 ? 2.578 -14.457 21.067 1.00 35.12 247 LYS A O 1
ATOM 2070 N N . TYR A 1 248 ? 4.030 -16.052 20.411 1.00 33.50 248 TYR A N 1
ATOM 2071 C CA . TYR A 1 248 ? 3.097 -17.172 20.362 1.00 33.50 248 TYR A CA 1
ATOM 2072 C C . TYR A 1 248 ? 2.557 -17.389 21.783 1.00 33.50 248 TYR A C 1
ATOM 2074 O O . TYR A 1 248 ? 3.332 -17.667 22.701 1.00 33.50 248 TYR A O 1
ATOM 2082 N N . VAL A 1 249 ? 1.249 -17.255 21.984 1.00 28.77 249 VAL A N 1
ATOM 2083 C CA . VAL A 1 249 ? 0.591 -17.817 23.166 1.00 28.77 249 VAL A CA 1
ATOM 2084 C C . VAL A 1 249 ? -0.346 -18.909 22.675 1.00 28.77 249 VAL A C 1
ATOM 2086 O O . VAL A 1 249 ? -1.502 -18.640 22.377 1.00 28.77 249 VAL A O 1
ATOM 2089 N N . ARG A 1 250 ? 0.246 -20.111 22.656 1.00 31.88 250 ARG A N 1
ATOM 2090 C CA . ARG A 1 250 ? -0.307 -21.466 22.490 1.00 31.88 250 ARG A CA 1
ATOM 2091 C C . ARG A 1 250 ? -0.976 -21.792 21.164 1.00 31.88 250 ARG A C 1
ATOM 2093 O O . ARG A 1 250 ? -2.150 -21.425 20.979 1.00 31.88 250 ARG A O 1
#

Foldseek 3Di:
DADDDDQAKKKAFQFLALLSVLLCLVFFFFAQVLCVVVVRQDQDDPDWPRDSFKDKIFGPNPDDLPDPQAPCVVGVLRHKMWIFPPADWDDDCVVDPTSGNRIIIGGGGGGSVRGAAMEGEPVQQFPFLLVTFNDDLPDPDLVSLVSSLVSSQVVLVVLVAHAPVVVLVVLSVQLVVLNVVCVVVVPPPVSVVSNSVSSVVSRSSSSVSVSVSVCVSVVHDTDGSNNSRVVSCVVSVHDYHYDYRDDDDD